Protein AF-F2U948-F1 (afdb_monomer_lite)

Structure (mmCIF, N/CA/C/O backbone):
data_AF-F2U948-F1
#
_entry.id   AF-F2U948-F1
#
loop_
_atom_site.group_PDB
_atom_site.id
_atom_site.type_symbol
_atom_site.label_atom_id
_atom_site.label_alt_id
_atom_site.label_comp_id
_atom_site.label_asym_id
_atom_site.label_entity_id
_atom_site.label_seq_id
_atom_site.pdbx_PDB_ins_code
_atom_site.Cartn_x
_atom_site.Cartn_y
_atom_site.Cartn_z
_atom_site.occupancy
_atom_site.B_iso_or_equiv
_atom_site.auth_seq_id
_atom_site.auth_comp_id
_atom_site.auth_asym_id
_atom_site.auth_atom_id
_atom_site.pdbx_PDB_model_num
ATOM 1 N N . MET A 1 1 ? -0.975 17.109 20.922 1.00 35.69 1 MET A N 1
ATOM 2 C CA . MET A 1 1 ? -1.759 15.860 21.035 1.00 35.69 1 MET A CA 1
ATOM 3 C C . MET A 1 1 ? -0.963 14.758 20.346 1.00 35.69 1 MET A C 1
ATOM 5 O O . MET A 1 1 ? -0.968 14.694 19.126 1.00 35.69 1 MET A O 1
ATOM 9 N N . VAL A 1 2 ? -0.173 13.988 21.098 1.00 36.97 2 VAL A N 1
ATOM 10 C CA . VAL A 1 2 ? 0.607 12.872 20.538 1.00 36.97 2 VAL A CA 1
ATOM 11 C C . VAL A 1 2 ? -0.378 11.744 20.236 1.00 36.97 2 VAL A C 1
ATOM 13 O O . VAL A 1 2 ? -1.080 11.289 21.137 1.00 36.97 2 VAL A O 1
ATOM 16 N N . LEU A 1 3 ? -0.486 11.345 18.968 1.00 48.50 3 LEU A N 1
ATOM 17 C CA . LEU A 1 3 ? -1.274 10.188 18.543 1.00 48.50 3 LEU A CA 1
ATOM 18 C C . LEU A 1 3 ? -0.601 8.923 19.087 1.00 48.50 3 LEU A C 1
ATOM 20 O O . LEU A 1 3 ? 0.241 8.318 18.431 1.00 48.50 3 LEU A O 1
ATOM 24 N N . LEU A 1 4 ? -0.943 8.542 20.316 1.00 58.53 4 LEU A N 1
ATOM 25 C CA . LEU A 1 4 ? -0.573 7.237 20.841 1.00 58.53 4 LEU A CA 1
ATOM 26 C C . LEU A 1 4 ? -1.380 6.189 20.078 1.00 58.53 4 LEU A C 1
ATOM 28 O O . LEU A 1 4 ? -2.611 6.166 20.148 1.00 58.53 4 LEU A O 1
ATOM 32 N N . LEU A 1 5 ? -0.681 5.343 19.321 1.00 64.81 5 LEU A N 1
ATOM 33 C CA . LEU A 1 5 ? -1.292 4.177 18.702 1.00 64.81 5 LEU A CA 1
ATOM 34 C C . LEU A 1 5 ? -1.903 3.309 19.802 1.00 64.81 5 LEU A C 1
ATOM 36 O O . LEU A 1 5 ? -1.275 3.013 20.821 1.00 64.81 5 LEU A O 1
ATOM 40 N N . THR A 1 6 ? -3.144 2.888 19.592 1.00 75.69 6 THR A N 1
ATOM 41 C CA . THR A 1 6 ? -3.743 1.858 20.437 1.00 75.69 6 THR A CA 1
ATOM 42 C C . THR A 1 6 ? -2.905 0.588 20.331 1.00 75.69 6 THR A C 1
ATOM 44 O O . THR A 1 6 ? -2.336 0.287 19.284 1.00 75.69 6 THR A O 1
ATOM 47 N N . ARG A 1 7 ? -2.880 -0.222 21.388 1.00 70.25 7 ARG A N 1
ATOM 48 C CA . ARG A 1 7 ? -2.180 -1.516 21.391 1.00 70.25 7 ARG A CA 1
ATOM 49 C C . ARG A 1 7 ? -2.535 -2.397 20.186 1.00 70.25 7 ARG A C 1
ATOM 51 O O . ARG A 1 7 ? -1.675 -3.080 19.644 1.00 70.25 7 ARG A O 1
ATOM 58 N N . GLN A 1 8 ? -3.796 -2.360 19.755 1.00 71.69 8 GLN A N 1
ATOM 59 C CA . GLN A 1 8 ? -4.259 -3.068 18.563 1.00 71.69 8 GLN A CA 1
ATOM 60 C C . GLN A 1 8 ? -3.607 -2.530 17.281 1.00 71.69 8 GLN A C 1
ATOM 62 O O . GLN A 1 8 ? -3.175 -3.318 16.448 1.00 71.69 8 GLN A O 1
ATOM 67 N N . GLN A 1 9 ? -3.482 -1.208 17.145 1.00 71.12 9 GLN A N 1
ATOM 68 C CA . GLN A 1 9 ? -2.781 -0.579 16.023 1.00 71.12 9 GLN A CA 1
ATOM 69 C C . GLN A 1 9 ? -1.279 -0.872 16.048 1.00 71.12 9 GLN A C 1
ATOM 71 O O . GLN A 1 9 ? -0.703 -1.122 14.997 1.00 71.12 9 GLN A O 1
ATOM 76 N N . THR A 1 10 ? -0.651 -0.906 17.225 1.00 73.75 10 THR A N 1
ATOM 77 C CA . THR A 1 10 ? 0.759 -1.298 17.350 1.00 73.75 10 THR A CA 1
ATOM 78 C C . THR A 1 10 ? 0.968 -2.746 16.913 1.00 73.75 10 THR A C 1
ATOM 80 O O . THR A 1 10 ? 1.880 -3.024 16.143 1.00 73.75 10 THR A O 1
ATOM 83 N N . ASN A 1 11 ? 0.094 -3.667 17.329 1.00 73.94 11 ASN A N 1
ATOM 84 C CA . ASN A 1 11 ? 0.160 -5.059 16.881 1.00 73.94 11 ASN A CA 1
ATOM 85 C C . ASN A 1 11 ? -0.052 -5.175 15.365 1.00 73.94 11 ASN A C 1
ATOM 87 O O . ASN A 1 11 ? 0.702 -5.883 14.708 1.00 73.94 11 ASN A O 1
ATOM 91 N N . ALA A 1 12 ? -1.036 -4.461 14.810 1.00 73.31 12 ALA A N 1
ATOM 92 C CA . ALA A 1 12 ? -1.285 -4.435 13.372 1.00 73.31 12 ALA A CA 1
ATOM 93 C C . ALA A 1 12 ? -0.066 -3.920 12.596 1.00 73.31 12 ALA A C 1
ATOM 95 O O . ALA A 1 12 ? 0.334 -4.547 11.624 1.00 73.31 12 ALA A O 1
ATOM 96 N N . LEU A 1 13 ? 0.565 -2.835 13.059 1.00 77.12 13 LEU A N 1
ATOM 97 C CA . LEU A 1 13 ? 1.787 -2.296 12.461 1.00 77.12 13 LEU A CA 1
ATOM 98 C C . LEU A 1 13 ? 2.910 -3.325 12.461 1.00 77.12 13 LEU A C 1
ATOM 100 O O . LEU A 1 13 ? 3.556 -3.542 11.446 1.00 77.12 13 LEU A O 1
ATOM 104 N N . VAL A 1 14 ? 3.133 -3.968 13.604 1.00 78.25 14 VAL A N 1
ATOM 105 C CA . VAL A 1 14 ? 4.174 -4.980 13.745 1.00 78.25 14 VAL A CA 1
ATOM 106 C C . VAL A 1 14 ? 3.902 -6.163 12.821 1.00 78.25 14 VAL A C 1
ATOM 108 O O . VAL A 1 14 ? 4.812 -6.634 12.153 1.00 78.25 14 VAL A O 1
ATOM 111 N N . VAL A 1 15 ? 2.662 -6.632 12.729 1.00 78.62 15 VAL A N 1
ATOM 112 C CA . VAL A 1 15 ? 2.293 -7.711 11.806 1.00 78.62 15 VAL A CA 1
ATOM 113 C C . VAL A 1 15 ? 2.523 -7.288 10.353 1.00 78.62 15 VAL A C 1
ATOM 115 O O . VAL A 1 15 ? 3.175 -8.017 9.613 1.00 78.62 15 VAL A O 1
ATOM 118 N N . VAL A 1 16 ? 2.060 -6.096 9.967 1.00 77.25 16 VAL A N 1
ATOM 119 C CA . VAL A 1 16 ? 2.218 -5.524 8.619 1.00 77.25 16 VAL A CA 1
ATOM 120 C C . VAL A 1 16 ? 3.695 -5.413 8.241 1.00 77.25 16 VAL A C 1
ATOM 122 O O . VAL A 1 16 ? 4.111 -5.929 7.206 1.00 77.25 16 VAL A O 1
ATOM 125 N N . CYS A 1 17 ? 4.504 -4.795 9.103 1.00 77.81 17 CYS A N 1
ATOM 126 C CA . CYS A 1 17 ? 5.937 -4.630 8.885 1.00 77.81 17 CYS A CA 1
ATOM 127 C C . CYS A 1 17 ? 6.671 -5.974 8.910 1.00 77.81 17 CYS A C 1
ATOM 129 O O . CYS A 1 17 ? 7.493 -6.234 8.042 1.00 77.81 17 CYS A O 1
ATOM 131 N N . GLY A 1 18 ? 6.342 -6.855 9.853 1.00 76.31 18 GLY A N 1
ATOM 132 C CA . GLY A 1 18 ? 7.015 -8.144 10.013 1.00 76.31 18 GLY A CA 1
ATOM 133 C C . GLY A 1 18 ? 6.777 -9.070 8.842 1.00 76.31 18 GLY A C 1
ATOM 134 O O . GLY A 1 18 ? 7.726 -9.567 8.249 1.00 76.31 18 GLY A O 1
ATOM 135 N N . VAL A 1 19 ? 5.512 -9.271 8.477 1.00 76.38 19 VAL A N 1
ATOM 136 C CA . VAL A 1 19 ? 5.144 -10.098 7.324 1.00 76.38 19 VAL A CA 1
ATOM 137 C C . VAL A 1 19 ? 5.671 -9.466 6.040 1.00 76.38 19 VAL A C 1
ATOM 139 O O . VAL A 1 19 ? 6.266 -10.167 5.228 1.00 76.38 19 VAL A O 1
ATOM 142 N N . GLY A 1 20 ? 5.531 -8.145 5.885 1.00 74.00 20 GLY A N 1
ATOM 143 C CA . GLY A 1 20 ? 6.046 -7.420 4.727 1.00 74.00 20 GLY A CA 1
ATOM 144 C C . GLY A 1 20 ? 7.550 -7.616 4.519 1.00 74.00 20 GLY A C 1
ATOM 145 O O . GLY A 1 20 ? 7.992 -7.888 3.410 1.00 74.00 20 GLY A O 1
ATOM 146 N N . LEU A 1 21 ? 8.340 -7.538 5.589 1.00 75.94 21 LEU A N 1
ATOM 147 C CA . LEU A 1 21 ? 9.799 -7.628 5.510 1.00 75.94 21 LEU A CA 1
ATOM 148 C C . LEU A 1 21 ? 10.331 -9.069 5.506 1.00 75.94 21 LEU A C 1
ATOM 150 O O . LEU A 1 21 ? 11.412 -9.299 4.977 1.00 75.94 21 LEU A O 1
ATOM 154 N N . LEU A 1 22 ? 9.607 -10.032 6.087 1.00 74.69 22 LEU A N 1
ATOM 155 C CA . LEU A 1 22 ? 10.045 -11.433 6.178 1.00 74.69 22 LEU A CA 1
ATOM 156 C C . LEU A 1 22 ? 9.558 -12.301 5.025 1.00 74.69 22 LEU A C 1
ATOM 158 O O . LEU A 1 22 ? 10.282 -13.181 4.571 1.00 74.69 22 LEU A O 1
ATOM 162 N N . VAL A 1 23 ? 8.310 -12.104 4.604 1.00 76.44 23 VAL A N 1
ATOM 163 C CA . VAL A 1 23 ? 7.610 -13.046 3.723 1.00 76.44 23 VAL A CA 1
ATOM 164 C C . VAL A 1 23 ? 7.675 -12.598 2.268 1.00 76.44 23 VAL A C 1
ATOM 166 O O . VAL A 1 23 ? 7.754 -13.442 1.379 1.00 76.44 23 VAL A O 1
ATOM 169 N N . LEU A 1 24 ? 7.697 -11.288 2.006 1.00 80.31 24 LEU A N 1
ATOM 170 C CA . LEU A 1 24 ? 7.701 -10.772 0.634 1.00 80.31 24 LEU A CA 1
ATOM 171 C C . LEU A 1 24 ? 9.017 -11.014 -0.111 1.00 80.31 24 LEU A C 1
ATOM 173 O O . LEU A 1 24 ? 8.935 -11.495 -1.239 1.00 80.31 24 LEU A O 1
ATOM 177 N N . PRO A 1 25 ? 10.210 -10.800 0.482 1.00 80.25 25 PRO A N 1
ATOM 178 C CA . PRO A 1 25 ? 11.463 -11.033 -0.236 1.00 80.25 25 PRO A CA 1
ATOM 179 C C . PRO A 1 25 ? 11.644 -12.483 -0.724 1.00 80.25 25 PRO A C 1
ATOM 181 O O . PRO A 1 25 ? 12.021 -12.662 -1.879 1.00 80.25 25 PRO A O 1
ATOM 184 N N . PRO A 1 26 ? 11.326 -13.536 0.064 1.00 80.38 26 PRO A N 1
ATOM 185 C CA . PRO A 1 26 ? 11.332 -14.909 -0.444 1.00 80.38 26 PRO A CA 1
ATOM 186 C C . PRO A 1 26 ? 10.333 -15.157 -1.581 1.00 80.38 26 PRO A C 1
ATOM 188 O O . PRO A 1 26 ? 10.666 -15.868 -2.526 1.00 80.38 26 PRO A O 1
ATOM 191 N N . ILE A 1 27 ? 9.126 -14.578 -1.511 1.00 81.19 27 ILE A N 1
ATOM 192 C CA . ILE A 1 27 ? 8.124 -14.689 -2.585 1.00 81.19 27 ILE A CA 1
ATOM 193 C C . ILE A 1 27 ? 8.670 -14.066 -3.870 1.00 81.19 27 ILE A C 1
ATOM 195 O O . ILE A 1 27 ? 8.633 -14.705 -4.919 1.00 81.19 27 ILE A O 1
ATOM 199 N N . ASP A 1 28 ? 9.215 -12.852 -3.788 1.00 81.81 28 ASP A N 1
ATOM 200 C CA . ASP A 1 28 ? 9.816 -12.179 -4.938 1.00 81.81 28 ASP A CA 1
ATOM 201 C C . ASP A 1 28 ? 11.040 -12.922 -5.463 1.00 81.81 28 ASP A C 1
ATOM 203 O O . ASP A 1 28 ? 11.169 -13.085 -6.669 1.00 81.81 28 ASP A O 1
ATOM 207 N N . HIS A 1 29 ? 11.878 -13.479 -4.587 1.00 82.75 29 HIS A N 1
ATOM 208 C CA . HIS A 1 29 ? 12.996 -14.316 -5.008 1.00 82.75 29 HIS A CA 1
ATOM 209 C C . HIS A 1 29 ? 12.529 -15.528 -5.826 1.00 82.75 29 HIS A C 1
ATOM 211 O O . HIS A 1 29 ? 13.099 -15.807 -6.877 1.00 82.75 29 HIS A O 1
ATOM 217 N N . VAL A 1 30 ? 11.470 -16.224 -5.391 1.00 80.94 30 VAL A N 1
ATOM 218 C CA . VAL A 1 30 ? 10.891 -17.354 -6.137 1.00 80.94 30 VAL A CA 1
ATOM 219 C C . VAL A 1 30 ? 10.307 -16.895 -7.475 1.00 80.94 30 VAL A C 1
ATOM 221 O O . VAL A 1 30 ? 10.562 -17.546 -8.489 1.00 80.94 30 VAL A O 1
ATOM 224 N N . ILE A 1 31 ? 9.585 -15.770 -7.510 1.00 78.69 31 ILE A N 1
ATOM 225 C CA . ILE A 1 31 ? 9.038 -15.192 -8.752 1.00 78.69 31 ILE A CA 1
ATOM 226 C C . ILE A 1 31 ? 10.162 -14.779 -9.713 1.00 78.69 31 ILE A C 1
ATOM 228 O O . ILE A 1 31 ? 10.020 -14.920 -10.922 1.00 78.69 31 ILE A O 1
ATOM 232 N N . GLU A 1 32 ? 11.293 -14.303 -9.201 1.00 75.44 32 GLU A N 1
ATOM 233 C CA . GLU A 1 32 ? 12.458 -13.920 -10.003 1.00 75.44 32 GLU A CA 1
ATOM 234 C C . GLU A 1 32 ? 13.324 -15.113 -10.425 1.00 75.44 32 GLU A C 1
ATOM 236 O O . GLU A 1 32 ? 14.134 -14.995 -11.351 1.00 75.44 32 GLU A O 1
ATOM 241 N N . THR A 1 33 ? 13.162 -16.281 -9.793 1.00 78.50 33 THR A N 1
ATOM 242 C CA . THR A 1 33 ? 13.865 -17.486 -10.234 1.00 78.50 33 THR A CA 1
ATOM 243 C C . THR A 1 33 ? 13.405 -17.940 -11.627 1.00 78.50 33 THR A C 1
ATOM 245 O O . THR A 1 33 ? 12.329 -17.613 -12.133 1.00 78.50 33 THR A O 1
ATOM 248 N N . ARG A 1 34 ? 14.283 -18.704 -12.291 1.00 59.94 34 ARG A N 1
ATOM 249 C CA . ARG A 1 34 ? 14.341 -18.876 -13.753 1.00 59.94 34 ARG A CA 1
ATOM 250 C C . ARG A 1 34 ? 13.064 -19.284 -14.516 1.00 59.94 34 ARG A C 1
ATOM 252 O O . ARG A 1 34 ? 13.015 -18.899 -15.684 1.00 59.94 34 ARG A O 1
ATOM 259 N N . PRO A 1 35 ? 12.054 -20.007 -13.986 1.00 65.56 35 PRO A N 1
ATOM 260 C CA . PRO A 1 35 ? 10.883 -20.350 -14.802 1.00 65.56 35 PRO A CA 1
ATOM 261 C C . PRO A 1 35 ? 10.040 -19.142 -15.250 1.00 65.56 35 PRO A C 1
ATOM 263 O O . PRO A 1 35 ? 9.383 -19.234 -16.283 1.00 65.56 35 PRO A O 1
ATOM 266 N N . PHE A 1 36 ? 10.078 -18.005 -14.542 1.00 65.88 36 PHE A N 1
ATOM 267 C CA . PHE A 1 36 ? 9.298 -16.810 -14.907 1.00 65.88 36 PHE A CA 1
ATOM 268 C C . PHE A 1 36 ? 10.095 -15.752 -15.674 1.00 65.88 36 PHE A C 1
ATOM 270 O O . PHE A 1 36 ? 9.504 -14.910 -16.347 1.00 65.88 36 PHE A O 1
ATOM 277 N N . ALA A 1 37 ? 11.428 -15.813 -15.642 1.00 66.12 37 ALA A N 1
ATOM 278 C CA . ALA A 1 37 ? 12.288 -14.871 -16.359 1.00 66.12 37 ALA A CA 1
ATOM 279 C C . ALA A 1 37 ? 12.128 -14.947 -17.894 1.00 66.12 37 ALA A C 1
ATOM 281 O O . ALA A 1 37 ? 12.434 -13.985 -18.596 1.00 66.12 37 ALA A O 1
ATOM 282 N N . SER A 1 38 ? 11.641 -16.077 -18.419 1.00 80.38 38 SER A N 1
ATOM 283 C CA . SER A 1 38 ? 11.348 -16.281 -19.844 1.00 80.38 38 SER A CA 1
ATOM 284 C C . SER A 1 38 ? 9.890 -15.995 -20.229 1.00 80.38 38 SER A C 1
ATOM 286 O O . SER A 1 38 ? 9.548 -16.080 -21.410 1.00 80.38 38 SER A O 1
ATOM 288 N N . ALA A 1 39 ? 9.021 -15.658 -19.270 1.00 85.19 39 ALA A N 1
ATOM 289 C CA . ALA A 1 39 ? 7.619 -15.364 -19.540 1.00 85.19 39 ALA A CA 1
ATOM 290 C C . ALA A 1 39 ? 7.463 -14.067 -20.362 1.00 85.19 39 ALA A C 1
ATOM 292 O O . ALA A 1 39 ? 8.265 -13.135 -20.236 1.00 85.19 39 ALA A O 1
ATOM 293 N N . PRO A 1 40 ? 6.412 -13.949 -21.195 1.00 90.19 40 PRO A N 1
ATOM 294 C CA . PRO A 1 40 ? 6.137 -12.700 -21.891 1.00 90.19 40 PRO A CA 1
ATOM 295 C C . PRO A 1 40 ? 5.836 -11.579 -20.883 1.00 90.19 40 PRO A C 1
ATOM 297 O O . PRO A 1 40 ? 5.158 -11.795 -19.879 1.00 90.19 40 PRO A O 1
ATOM 300 N N . ARG A 1 41 ? 6.297 -10.352 -21.171 1.00 88.56 41 ARG A N 1
ATOM 301 C CA . ARG A 1 41 ? 6.224 -9.203 -20.240 1.00 88.56 41 ARG A CA 1
ATOM 302 C C . ARG A 1 41 ? 4.824 -8.923 -19.687 1.00 88.56 41 ARG A C 1
ATOM 304 O O . ARG A 1 41 ? 4.702 -8.512 -18.540 1.00 88.56 41 ARG A O 1
ATOM 311 N N . TRP A 1 42 ? 3.781 -9.145 -20.487 1.00 89.38 42 TRP A N 1
ATOM 312 C CA . TRP A 1 42 ? 2.398 -8.938 -20.051 1.00 89.38 42 TRP A CA 1
ATOM 313 C C . TRP A 1 42 ? 1.985 -9.916 -18.944 1.00 89.38 42 TRP A C 1
ATOM 315 O O . TRP A 1 42 ? 1.283 -9.522 -18.018 1.00 89.38 42 TRP A O 1
ATOM 325 N N . LEU A 1 43 ? 2.440 -11.172 -19.021 1.00 89.19 43 LEU A N 1
ATOM 326 C CA . LEU A 1 43 ? 2.131 -12.200 -18.031 1.00 89.19 43 LEU A CA 1
ATOM 327 C C . LEU A 1 43 ? 2.876 -11.907 -16.735 1.00 89.19 43 LEU A C 1
ATOM 329 O O . LEU A 1 43 ? 2.289 -12.003 -15.664 1.00 89.19 43 LEU A O 1
ATOM 333 N N . TYR A 1 44 ? 4.138 -11.487 -16.840 1.00 87.62 44 TYR A N 1
ATOM 334 C CA . TYR A 1 44 ? 4.906 -11.038 -15.682 1.00 87.62 44 TYR A CA 1
ATOM 335 C C . TYR A 1 44 ? 4.218 -9.860 -14.975 1.00 87.62 44 TYR A C 1
ATOM 337 O O . TYR A 1 44 ? 4.020 -9.916 -13.768 1.00 87.62 44 TYR A O 1
ATOM 345 N N . ALA A 1 45 ? 3.777 -8.838 -15.720 1.00 90.06 45 ALA A N 1
ATOM 346 C CA . ALA A 1 45 ? 3.068 -7.690 -15.149 1.00 90.06 45 ALA A CA 1
ATOM 347 C C . ALA A 1 45 ? 1.742 -8.085 -14.476 1.00 90.06 45 ALA A C 1
ATOM 349 O O . ALA A 1 45 ? 1.429 -7.600 -13.392 1.00 90.06 45 ALA A O 1
ATOM 350 N N . LEU A 1 46 ? 0.982 -9.000 -15.087 1.00 90.81 46 LEU A N 1
ATOM 351 C CA . LEU A 1 46 ? -0.249 -9.523 -14.497 1.00 90.81 46 LEU A CA 1
ATOM 352 C C . LEU A 1 46 ? 0.026 -10.291 -13.196 1.00 90.81 46 LEU A C 1
ATOM 354 O O . LEU A 1 46 ? -0.651 -10.065 -12.197 1.00 90.81 46 LEU A O 1
ATOM 358 N N . LEU A 1 47 ? 1.012 -11.192 -13.201 1.00 89.88 47 LEU A N 1
ATOM 359 C CA . LEU A 1 47 ? 1.384 -11.983 -12.026 1.00 89.88 47 LEU A CA 1
ATOM 360 C C . LEU A 1 47 ? 1.924 -11.106 -10.896 1.00 89.88 47 LEU A C 1
ATOM 362 O O . LEU A 1 47 ? 1.594 -11.350 -9.736 1.00 89.88 47 LEU A O 1
ATOM 366 N N . ASP A 1 48 ? 2.708 -10.076 -11.217 1.00 88.38 48 ASP A N 1
ATOM 367 C CA . ASP A 1 48 ? 3.198 -9.132 -10.216 1.00 88.38 48 ASP A CA 1
ATOM 368 C C . ASP A 1 48 ? 2.029 -8.379 -9.567 1.00 88.38 48 ASP A C 1
ATOM 370 O O . ASP A 1 48 ? 1.890 -8.421 -8.345 1.00 88.38 48 ASP A O 1
ATOM 374 N N . ASN A 1 49 ? 1.105 -7.820 -10.360 1.00 93.56 49 ASN A N 1
ATOM 375 C CA . ASN A 1 49 ? -0.082 -7.128 -9.844 1.00 93.56 49 ASN A CA 1
ATOM 376 C C . ASN A 1 49 ? -0.978 -8.039 -8.983 1.00 93.56 49 ASN A C 1
ATOM 378 O O . ASN A 1 49 ? -1.410 -7.654 -7.893 1.00 93.56 49 ASN A O 1
ATOM 382 N N . VAL A 1 50 ? -1.217 -9.282 -9.424 1.00 92.56 50 VAL A N 1
ATOM 383 C CA . VAL A 1 50 ? -1.958 -10.287 -8.640 1.00 92.56 50 VAL A CA 1
ATOM 384 C C . VAL A 1 50 ? -1.243 -10.586 -7.326 1.00 92.56 50 VAL A C 1
ATOM 386 O O . VAL A 1 50 ? -1.895 -10.746 -6.291 1.00 92.56 50 VAL A O 1
ATOM 389 N N . THR A 1 51 ? 0.089 -10.630 -7.334 1.00 90.50 51 THR A N 1
ATOM 390 C CA . THR A 1 51 ? 0.879 -10.841 -6.119 1.00 90.50 51 THR A CA 1
ATOM 391 C C . THR A 1 51 ? 0.756 -9.645 -5.176 1.00 90.50 51 THR A C 1
ATOM 393 O O . THR A 1 51 ? 0.485 -9.847 -3.993 1.00 90.50 51 THR A O 1
ATOM 396 N N . HIS A 1 52 ? 0.847 -8.410 -5.681 1.00 91.56 52 HIS A N 1
ATOM 397 C CA . HIS A 1 52 ? 0.611 -7.188 -4.903 1.00 91.56 52 HIS A CA 1
ATOM 398 C C . HIS A 1 52 ? -0.774 -7.190 -4.237 1.00 91.56 52 HIS A C 1
ATOM 400 O O . HIS A 1 52 ? -0.882 -6.990 -3.023 1.00 91.56 52 HIS A O 1
ATOM 406 N N . ALA A 1 53 ? -1.824 -7.510 -4.997 1.00 93.19 53 ALA A N 1
ATOM 407 C CA . ALA A 1 53 ? -3.185 -7.619 -4.481 1.00 93.19 53 ALA A CA 1
ATOM 408 C C . ALA A 1 53 ? -3.315 -8.714 -3.406 1.00 93.19 53 ALA A C 1
ATOM 410 O O . ALA A 1 53 ? -3.866 -8.476 -2.329 1.00 93.19 53 ALA A O 1
ATOM 411 N N . SER A 1 54 ? -2.770 -9.904 -3.673 1.00 90.94 54 SER A N 1
ATOM 412 C CA . SER A 1 54 ? -2.841 -11.058 -2.766 1.00 90.94 54 SER A CA 1
ATOM 413 C C . SER A 1 54 ? -2.113 -10.794 -1.451 1.00 90.94 54 SER A C 1
ATOM 415 O O . SER A 1 54 ? -2.620 -11.107 -0.374 1.00 90.94 54 SER A O 1
ATOM 417 N N . VAL A 1 55 ? -0.941 -10.165 -1.522 1.00 89.94 55 VAL A N 1
ATOM 418 C CA . VAL A 1 55 ? -0.165 -9.765 -0.350 1.00 89.94 55 VAL A CA 1
ATOM 419 C C . VAL A 1 55 ? -0.941 -8.756 0.486 1.00 89.94 55 VAL A C 1
ATOM 421 O O . VAL A 1 55 ? -1.082 -8.966 1.688 1.00 89.94 55 VAL A O 1
ATOM 424 N N . ALA A 1 56 ? -1.479 -7.698 -0.122 1.00 90.69 56 ALA A N 1
ATOM 425 C CA . ALA A 1 56 ? -2.229 -6.673 0.600 1.00 90.69 56 ALA A CA 1
ATOM 426 C C . ALA A 1 56 ? -3.507 -7.233 1.254 1.00 90.69 56 ALA A C 1
ATOM 428 O O . ALA A 1 56 ? -3.841 -6.849 2.381 1.00 90.69 56 ALA A O 1
ATOM 429 N N . PHE A 1 57 ? -4.182 -8.182 0.591 1.00 91.81 57 PHE A N 1
ATOM 430 C CA . PHE A 1 57 ? -5.295 -8.945 1.162 1.00 91.81 57 PHE A CA 1
ATOM 431 C C . PHE A 1 57 ? -4.859 -9.728 2.402 1.00 91.81 57 PHE A C 1
ATOM 433 O O . PHE A 1 57 ? -5.421 -9.547 3.484 1.00 91.81 57 PHE A O 1
ATOM 440 N N . CYS A 1 58 ? -3.837 -10.578 2.265 1.00 88.69 58 CYS A N 1
ATOM 441 C CA . CYS A 1 58 ? -3.327 -11.412 3.352 1.00 88.69 58 CYS A CA 1
ATOM 442 C C . CYS A 1 58 ? -2.830 -10.566 4.524 1.00 88.69 58 CYS A C 1
ATOM 444 O O . CYS A 1 58 ? -3.125 -10.871 5.675 1.00 88.69 58 CYS A O 1
ATOM 446 N N . LEU A 1 59 ? -2.129 -9.469 4.241 1.00 86.88 59 LEU A N 1
ATOM 447 C CA . LEU A 1 59 ? -1.619 -8.561 5.257 1.00 86.88 59 LEU A CA 1
ATOM 448 C C . LEU A 1 59 ? -2.762 -7.957 6.071 1.00 86.88 59 LEU A C 1
ATOM 450 O O . LEU A 1 59 ? -2.717 -7.973 7.300 1.00 86.88 59 LEU A O 1
ATOM 454 N N . TRP A 1 60 ? -3.829 -7.509 5.402 1.00 87.81 60 TRP A N 1
ATOM 455 C CA . TRP A 1 60 ? -5.022 -7.005 6.076 1.00 87.81 60 TRP A CA 1
ATOM 456 C C . TRP A 1 60 ? -5.704 -8.077 6.933 1.00 87.81 60 TRP A C 1
ATOM 458 O O . TRP A 1 60 ? -6.059 -7.804 8.087 1.00 87.81 60 TRP A O 1
ATOM 468 N N . GLN A 1 61 ? -5.797 -9.309 6.420 1.00 85.25 61 GLN A N 1
ATOM 469 C CA . GLN A 1 61 ? -6.341 -10.484 7.118 1.00 85.25 61 GLN A CA 1
ATOM 470 C C . GLN A 1 61 ? -5.569 -10.871 8.397 1.00 85.25 61 GLN A C 1
ATOM 472 O O . GLN A 1 61 ? -6.052 -11.680 9.187 1.00 85.25 61 GLN A O 1
ATOM 477 N N . LEU A 1 62 ? -4.407 -10.262 8.649 1.00 82.38 62 LEU A N 1
ATOM 478 C CA . LEU A 1 62 ? -3.632 -10.462 9.873 1.00 82.38 62 LEU A CA 1
ATOM 479 C C . LEU A 1 62 ? -3.713 -9.274 10.850 1.00 82.38 62 LEU A C 1
ATOM 481 O O . LEU A 1 62 ? -3.304 -9.395 12.003 1.00 82.38 62 LEU A O 1
ATOM 485 N N . THR A 1 63 ? -4.245 -8.121 10.429 1.00 76.38 63 THR A N 1
ATOM 486 C CA . THR A 1 63 ? -4.217 -6.896 11.251 1.00 76.38 63 THR A CA 1
ATOM 487 C C . THR A 1 63 ? -5.256 -6.845 12.370 1.00 76.38 63 THR A C 1
ATOM 489 O O . THR A 1 63 ? -5.007 -6.186 13.382 1.00 76.38 63 THR A O 1
ATOM 492 N N . LEU A 1 64 ? -6.436 -7.467 12.223 1.00 67.81 64 LEU A N 1
ATOM 493 C CA . LEU A 1 64 ? -7.575 -7.200 13.114 1.00 67.81 64 LEU A CA 1
ATOM 494 C C . LEU A 1 64 ? -8.497 -8.424 13.296 1.00 67.81 64 LEU A C 1
ATOM 496 O O . LEU A 1 64 ? -9.435 -8.598 12.525 1.00 67.81 64 LEU A O 1
ATOM 500 N N . PRO A 1 65 ? -8.321 -9.221 14.364 1.00 57.88 65 PRO A N 1
ATOM 501 C CA . PRO A 1 65 ? -9.090 -10.455 14.550 1.00 57.88 65 PRO A CA 1
ATOM 502 C C . PRO A 1 65 ? -10.552 -10.265 15.003 1.00 57.88 65 PRO A C 1
ATOM 504 O O . PRO A 1 65 ? -11.300 -11.234 15.009 1.00 57.88 65 PRO A O 1
ATOM 507 N N . ASP A 1 66 ? -10.978 -9.051 15.379 1.00 61.94 66 ASP A N 1
ATOM 508 C CA . ASP A 1 66 ? -12.193 -8.856 16.198 1.00 61.94 66 ASP A CA 1
ATOM 509 C C . ASP A 1 66 ? -13.251 -7.916 15.578 1.00 61.94 66 ASP A C 1
ATOM 511 O O . ASP A 1 66 ? -13.975 -7.195 16.265 1.00 61.94 66 ASP A O 1
ATOM 515 N N . ARG A 1 67 ? -13.326 -7.859 14.242 1.00 62.03 67 ARG A N 1
ATOM 516 C CA . ARG A 1 67 ? -14.386 -7.131 13.517 1.00 62.03 67 ARG A CA 1
ATOM 517 C C . ARG A 1 67 ? -15.347 -8.119 12.863 1.00 62.03 67 ARG A C 1
ATOM 519 O O . ARG A 1 67 ? -14.937 -9.189 12.431 1.00 62.03 67 ARG A O 1
ATOM 526 N N . GLY A 1 68 ? -16.632 -7.758 12.777 1.00 67.50 68 GLY A N 1
ATOM 527 C CA . GLY A 1 68 ? -17.660 -8.605 12.161 1.00 67.50 68 GLY A CA 1
ATOM 528 C C . GLY A 1 68 ? -17.210 -9.171 10.806 1.00 67.50 68 GLY A C 1
ATOM 529 O O . GLY A 1 68 ? -16.727 -8.418 9.957 1.00 67.50 68 GLY A O 1
ATOM 530 N N . ARG A 1 69 ? -17.374 -10.493 10.628 1.00 75.75 69 ARG A N 1
ATOM 531 C CA . ARG A 1 69 ? -16.721 -11.295 9.573 1.00 75.75 69 ARG A CA 1
ATOM 532 C C . ARG A 1 69 ? -16.822 -10.672 8.175 1.00 75.75 69 ARG A C 1
ATOM 534 O O . ARG A 1 69 ? -15.811 -10.528 7.501 1.00 75.75 69 ARG A O 1
ATOM 541 N N . LEU A 1 70 ? -18.012 -10.228 7.759 1.00 83.94 70 LEU A N 1
ATOM 542 C CA . LEU A 1 70 ? -18.216 -9.673 6.414 1.00 83.94 70 LEU A CA 1
ATOM 543 C C . LEU A 1 70 ? -17.461 -8.357 6.180 1.00 83.94 70 LEU A C 1
ATOM 545 O O . LEU A 1 70 ? -16.750 -8.226 5.190 1.00 83.94 70 LEU A O 1
ATOM 549 N N . ARG A 1 71 ? -17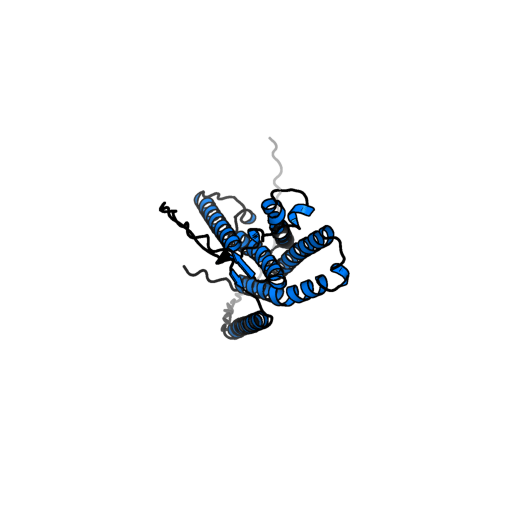.586 -7.386 7.094 1.00 82.88 71 ARG A N 1
ATOM 550 C CA . ARG A 1 71 ? -16.905 -6.087 6.968 1.00 82.88 71 ARG A CA 1
ATOM 551 C C . ARG A 1 71 ? -15.394 -6.270 6.896 1.00 82.88 71 ARG A C 1
ATOM 553 O O . ARG A 1 71 ? -14.737 -5.592 6.119 1.00 82.88 71 ARG A O 1
ATOM 560 N N . TYR A 1 72 ? -14.867 -7.194 7.691 1.00 83.81 72 TYR A N 1
ATOM 561 C CA . TYR A 1 72 ? -13.446 -7.490 7.704 1.00 83.81 72 TYR A CA 1
ATOM 562 C C . TYR A 1 72 ? -12.939 -8.002 6.348 1.00 83.81 72 TYR A C 1
ATOM 564 O O . TYR A 1 72 ? -11.968 -7.466 5.817 1.00 83.81 72 TYR A O 1
ATOM 572 N N . HIS A 1 73 ? -13.653 -8.953 5.738 1.00 87.69 73 HIS A N 1
ATOM 573 C CA . HIS A 1 73 ? -13.321 -9.448 4.401 1.00 87.69 73 HIS A CA 1
ATOM 574 C C . HIS A 1 73 ? -13.463 -8.373 3.319 1.00 87.69 73 HIS A C 1
ATOM 576 O O . HIS A 1 73 ? -12.622 -8.300 2.430 1.00 87.69 73 HIS A O 1
ATOM 582 N N . LEU A 1 74 ? -14.477 -7.506 3.402 1.00 90.19 74 LEU A N 1
ATOM 583 C CA . LEU A 1 74 ? -14.621 -6.383 2.470 1.00 90.19 74 LEU A CA 1
ATOM 584 C C . LEU A 1 74 ? -13.470 -5.378 2.597 1.00 90.19 74 LEU A C 1
ATOM 586 O O . LEU A 1 74 ? -12.980 -4.884 1.587 1.00 90.19 74 LEU A O 1
ATOM 590 N N . GLU A 1 75 ? -13.004 -5.100 3.818 1.00 90.19 75 GLU A N 1
ATOM 591 C CA . GLU A 1 75 ? -11.819 -4.267 4.047 1.00 90.19 75 GLU A CA 1
ATOM 592 C C . GLU A 1 75 ? -10.553 -4.934 3.460 1.00 90.19 75 GLU A C 1
ATOM 594 O O . GLU A 1 75 ? -9.742 -4.249 2.838 1.00 90.19 75 GLU A O 1
ATOM 599 N N . ALA A 1 76 ? -10.419 -6.264 3.555 1.00 90.62 76 ALA A N 1
ATOM 600 C CA . ALA A 1 76 ? -9.317 -7.009 2.936 1.00 90.62 76 ALA A CA 1
ATOM 601 C C . ALA A 1 76 ? -9.356 -6.954 1.400 1.00 90.62 76 ALA A C 1
ATOM 603 O O . ALA A 1 76 ? -8.332 -6.703 0.764 1.00 90.62 76 ALA A O 1
ATOM 604 N N . VAL A 1 77 ? -10.537 -7.138 0.799 1.00 93.88 77 VAL A N 1
ATOM 605 C CA . VAL A 1 77 ? -10.750 -6.969 -0.650 1.00 93.88 77 VAL A CA 1
ATOM 606 C C . VAL A 1 77 ? -10.446 -5.532 -1.069 1.00 93.88 77 VAL A C 1
ATOM 608 O O . VAL A 1 77 ? -9.805 -5.317 -2.092 1.00 93.88 77 VAL A O 1
ATOM 611 N N . GLY A 1 78 ? -10.836 -4.546 -0.258 1.00 93.75 78 GLY A N 1
ATOM 612 C CA . GLY A 1 78 ? -10.476 -3.147 -0.467 1.00 93.75 78 GLY A CA 1
ATOM 613 C C . GLY A 1 78 ? -8.963 -2.929 -0.462 1.00 93.75 78 GLY A C 1
ATOM 614 O O . GLY A 1 78 ? -8.452 -2.233 -1.331 1.00 93.75 78 GLY A O 1
ATOM 615 N N . SER A 1 79 ? -8.235 -3.556 0.467 1.00 93.38 79 SER A N 1
ATOM 616 C CA . SER A 1 79 ? -6.768 -3.495 0.520 1.00 93.38 79 SER A CA 1
ATOM 617 C C . SER A 1 79 ? -6.127 -4.071 -0.750 1.00 93.38 79 SER A C 1
ATOM 619 O O . SER A 1 79 ? -5.287 -3.415 -1.366 1.00 93.38 79 SER A O 1
ATOM 621 N N . ALA A 1 80 ? -6.588 -5.245 -1.202 1.00 94.44 80 ALA A N 1
ATOM 622 C CA . ALA A 1 80 ? -6.173 -5.840 -2.476 1.00 94.44 80 ALA A CA 1
ATOM 623 C C . ALA A 1 80 ? -6.451 -4.933 -3.673 1.00 94.44 80 ALA A C 1
ATOM 625 O O . ALA A 1 80 ? -5.583 -4.754 -4.526 1.00 94.44 80 ALA A O 1
ATOM 626 N N . ALA A 1 81 ? -7.652 -4.355 -3.730 1.00 96.31 81 ALA A N 1
ATOM 627 C CA . ALA A 1 81 ? -8.041 -3.456 -4.803 1.00 96.31 81 ALA A CA 1
ATOM 628 C C . ALA A 1 81 ? -7.141 -2.218 -4.829 1.00 96.31 81 ALA A C 1
ATOM 630 O O . ALA A 1 81 ? -6.633 -1.876 -5.889 1.00 96.31 81 ALA A O 1
ATOM 631 N N . ILE A 1 82 ? -6.874 -1.584 -3.679 1.00 95.69 82 ILE A N 1
ATOM 632 C CA . ILE A 1 82 ? -5.950 -0.443 -3.623 1.00 95.69 82 ILE A CA 1
ATOM 633 C C . ILE A 1 82 ? -4.558 -0.853 -4.101 1.00 95.69 82 ILE A C 1
ATOM 635 O O . ILE A 1 82 ? -4.003 -0.148 -4.932 1.00 95.69 82 ILE A O 1
ATOM 639 N N . ALA A 1 83 ? -4.012 -1.981 -3.635 1.00 94.81 83 ALA A N 1
ATOM 640 C CA . ALA A 1 83 ? -2.691 -2.441 -4.063 1.00 94.81 83 ALA A CA 1
ATOM 641 C C . ALA A 1 83 ? -2.619 -2.691 -5.577 1.00 94.81 83 ALA A C 1
ATOM 643 O O . ALA A 1 83 ? -1.675 -2.249 -6.217 1.00 94.81 83 ALA A O 1
ATOM 644 N N . SER A 1 84 ? -3.644 -3.315 -6.163 1.00 95.81 84 SER A N 1
ATOM 645 C CA . SER A 1 84 ? -3.733 -3.516 -7.615 1.00 95.81 84 SER A CA 1
ATOM 646 C C . SER A 1 84 ? -3.858 -2.192 -8.383 1.00 95.81 84 SER A C 1
ATOM 648 O O . SER A 1 84 ? -3.249 -2.035 -9.440 1.00 95.81 84 SER A O 1
ATOM 650 N N . LEU A 1 85 ? -4.605 -1.221 -7.843 1.00 95.62 85 LEU A N 1
ATOM 651 C CA . LEU A 1 85 ? -4.785 0.100 -8.451 1.00 95.62 85 LEU A CA 1
ATOM 652 C C . LEU A 1 85 ? -3.514 0.959 -8.420 1.00 95.62 85 LEU A C 1
ATOM 654 O O . LEU A 1 85 ? -3.412 1.876 -9.233 1.00 95.62 85 LEU A O 1
ATOM 658 N N . LEU A 1 86 ? -2.556 0.689 -7.524 1.00 95.25 86 LEU A N 1
ATOM 659 C CA . LEU A 1 86 ? -1.283 1.418 -7.501 1.00 95.25 86 LEU A CA 1
ATOM 660 C C . LEU A 1 86 ? -0.527 1.255 -8.824 1.00 95.25 86 LEU A C 1
ATOM 662 O O . LEU A 1 86 ? -0.032 2.249 -9.343 1.00 95.25 86 LEU A O 1
ATOM 666 N N . ASP A 1 87 ? -0.549 0.062 -9.426 1.00 94.88 87 ASP A N 1
ATOM 667 C CA . ASP A 1 87 ? 0.101 -0.205 -10.719 1.00 94.88 87 ASP A CA 1
ATOM 668 C C . ASP A 1 87 ? -0.570 0.497 -11.906 1.00 94.88 87 ASP A C 1
ATOM 670 O O . ASP A 1 87 ? -0.001 0.558 -12.999 1.00 94.88 87 ASP A O 1
ATOM 674 N N . LEU A 1 88 ? -1.773 1.065 -11.731 1.00 95.12 88 LEU A N 1
ATOM 675 C CA . LEU A 1 88 ? -2.378 1.881 -12.784 1.00 95.12 88 LEU A CA 1
ATOM 676 C C . LEU A 1 88 ? -1.591 3.171 -13.041 1.00 95.12 88 LEU A C 1
ATOM 678 O O . LEU A 1 88 ? -1.741 3.774 -14.107 1.00 95.12 88 LEU A O 1
ATOM 682 N N . ASP A 1 89 ? -0.711 3.577 -12.121 1.00 95.19 89 ASP A N 1
ATOM 683 C CA . ASP A 1 89 ? 0.188 4.705 -12.340 1.00 95.19 89 ASP A CA 1
ATOM 684 C C . ASP A 1 89 ? 1.144 4.486 -13.520 1.00 95.19 89 ASP A C 1
ATOM 686 O O . ASP A 1 89 ? 1.528 5.462 -14.162 1.00 95.19 89 ASP A O 1
ATOM 690 N N . HIS A 1 90 ? 1.444 3.237 -13.890 1.00 95.12 90 HIS A N 1
ATOM 691 C CA . HIS A 1 90 ? 2.192 2.909 -15.099 1.00 95.12 90 HIS A CA 1
ATOM 692 C C . HIS A 1 90 ? 1.453 3.355 -16.362 1.00 95.12 90 HIS A C 1
ATOM 694 O O . HIS A 1 90 ? 2.056 3.930 -17.267 1.00 95.12 90 HIS A O 1
ATOM 700 N N . PHE A 1 91 ? 0.140 3.139 -16.426 1.00 96.25 91 PHE A N 1
ATOM 701 C CA . PHE A 1 91 ? -0.675 3.565 -17.565 1.00 96.25 91 PHE A CA 1
ATOM 702 C C . PHE A 1 91 ? -0.788 5.093 -17.618 1.00 96.25 91 PHE A C 1
ATOM 704 O O . PHE A 1 91 ? -0.655 5.693 -18.686 1.00 96.25 91 PHE A O 1
ATOM 711 N N . VAL A 1 92 ? -0.940 5.739 -16.455 1.00 95.25 92 VAL A N 1
ATOM 712 C CA . VAL A 1 92 ? -0.949 7.207 -16.343 1.00 95.25 92 VAL A CA 1
ATOM 713 C C . VAL A 1 92 ? 0.395 7.796 -16.781 1.00 95.25 92 VAL A C 1
ATOM 715 O O . VAL A 1 92 ? 0.436 8.707 -17.606 1.00 95.25 92 VAL A O 1
ATOM 718 N N . GLN A 1 93 ? 1.507 7.244 -16.294 1.00 94.56 93 GLN A N 1
ATOM 719 C CA . GLN A 1 93 ? 2.861 7.687 -16.624 1.00 94.56 93 GLN A CA 1
ATOM 720 C C . GLN A 1 93 ? 3.217 7.428 -18.094 1.00 94.56 93 GLN A C 1
ATOM 722 O O . GLN A 1 93 ? 3.967 8.212 -18.680 1.00 94.56 93 GLN A O 1
ATOM 727 N N . ALA A 1 94 ? 2.678 6.362 -18.691 1.00 95.44 94 ALA A N 1
ATOM 728 C CA . ALA A 1 94 ? 2.795 6.079 -20.119 1.00 95.44 94 ALA A CA 1
ATOM 729 C C . ALA A 1 94 ? 1.874 6.956 -20.974 1.00 95.44 94 ALA A C 1
ATOM 731 O O . ALA A 1 94 ? 2.062 7.022 -22.186 1.00 95.44 94 ALA A O 1
ATOM 732 N N . SER A 1 95 ? 0.878 7.609 -20.360 1.00 95.94 95 SER A N 1
ATOM 733 C CA . SER A 1 95 ? -0.207 8.298 -21.068 1.00 95.94 95 SER A CA 1
ATOM 734 C C . SER A 1 95 ? -0.868 7.393 -22.121 1.00 95.94 95 SER A C 1
ATOM 736 O O . SER A 1 95 ? -1.223 7.838 -23.209 1.00 95.94 95 SER A O 1
ATOM 738 N N . SER A 1 96 ? -0.999 6.101 -21.805 1.00 96.12 96 SER A N 1
ATOM 739 C CA . SER A 1 96 ? -1.479 5.064 -22.719 1.00 96.12 96 SER A CA 1
ATOM 740 C C . SER A 1 96 ? -2.219 3.974 -21.953 1.00 96.12 96 SER A C 1
ATOM 742 O O . SER A 1 96 ? -1.852 3.628 -20.833 1.00 96.12 96 SER A O 1
ATOM 744 N N . VAL A 1 97 ? -3.250 3.403 -22.579 1.00 94.94 97 VAL A N 1
ATOM 745 C CA . VAL A 1 97 ? -3.969 2.214 -22.083 1.00 94.94 97 VAL A CA 1
ATOM 746 C C . VAL A 1 97 ? -3.334 0.906 -22.566 1.00 94.94 97 VAL A C 1
ATOM 748 O O . VAL A 1 97 ? -3.748 -0.179 -22.160 1.00 94.94 97 VAL A O 1
ATOM 751 N N . HIS A 1 98 ? -2.327 0.980 -23.442 1.00 94.94 98 HIS A N 1
ATOM 752 C CA . HIS A 1 98 ? -1.651 -0.203 -23.955 1.00 94.94 98 HIS A CA 1
ATOM 753 C C . HIS A 1 98 ? -0.660 -0.731 -22.922 1.00 94.94 98 HIS A C 1
ATOM 755 O O . HIS A 1 98 ? 0.296 -0.057 -22.539 1.00 94.94 98 HIS A O 1
ATOM 761 N N . LEU A 1 99 ? -0.838 -1.996 -22.538 1.00 93.62 99 LEU A N 1
ATOM 762 C CA . LEU A 1 99 ? 0.029 -2.664 -21.569 1.00 93.62 99 LEU A CA 1
ATOM 763 C C . LEU A 1 99 ? 1.506 -2.642 -21.986 1.00 93.62 99 LEU A C 1
ATOM 765 O O . LEU A 1 99 ? 2.377 -2.501 -21.135 1.00 93.62 99 LEU A O 1
ATOM 769 N N . LYS A 1 100 ? 1.793 -2.738 -23.293 1.00 94.19 100 LYS A N 1
ATOM 770 C CA . LYS A 1 100 ? 3.161 -2.654 -23.826 1.00 94.19 100 LYS A CA 1
ATOM 771 C C . LYS A 1 100 ? 3.847 -1.344 -23.427 1.00 94.19 100 LYS A C 1
ATOM 773 O O . LYS A 1 100 ? 5.016 -1.384 -23.054 1.00 94.19 100 LYS A O 1
ATOM 778 N N . ASP A 1 101 ? 3.122 -0.230 -23.461 1.00 94.44 101 ASP A N 1
ATOM 779 C CA . ASP A 1 101 ? 3.658 1.087 -23.123 1.00 94.44 101 ASP A CA 1
ATOM 780 C C . ASP A 1 101 ? 3.877 1.188 -21.608 1.00 94.44 101 ASP A C 1
ATOM 782 O O . ASP A 1 101 ? 4.980 1.516 -21.169 1.00 94.44 101 ASP A O 1
ATOM 786 N N . ALA A 1 102 ? 2.882 0.768 -20.816 1.00 93.94 102 ALA A N 1
ATOM 787 C CA . ALA A 1 102 ? 2.919 0.756 -19.349 1.00 93.94 102 ALA A CA 1
ATOM 788 C C . ALA A 1 102 ? 4.105 -0.048 -18.768 1.00 93.94 102 ALA A C 1
ATOM 790 O O . ALA A 1 102 ? 4.738 0.376 -17.797 1.00 93.94 102 ALA A O 1
ATOM 791 N N . VAL A 1 103 ? 4.468 -1.179 -19.388 1.00 93.31 103 VAL A N 1
ATOM 792 C CA . VAL A 1 103 ? 5.606 -2.019 -18.950 1.00 93.31 103 VAL A CA 1
ATOM 793 C C . VAL A 1 103 ? 6.952 -1.621 -19.569 1.00 93.31 103 VAL A C 1
ATOM 795 O O . VAL A 1 103 ? 7.971 -2.242 -19.267 1.00 93.31 103 VAL A O 1
ATOM 798 N N . SER A 1 104 ? 6.984 -0.627 -20.461 1.00 93.00 104 SER A N 1
ATOM 799 C CA . SER A 1 104 ? 8.198 -0.194 -21.180 1.00 93.00 104 SER A CA 1
ATOM 800 C C . SER A 1 104 ? 8.732 1.170 -20.733 1.00 93.00 104 SER A C 1
ATOM 802 O O . SER A 1 104 ? 9.625 1.731 -21.368 1.00 93.00 104 SER A O 1
ATOM 804 N N . LEU A 1 105 ? 8.206 1.696 -19.626 1.00 90.50 105 LEU A N 1
ATOM 805 C CA . LEU A 1 105 ? 8.581 2.995 -19.086 1.00 90.50 105 LEU A CA 1
ATOM 806 C C . LEU A 1 105 ? 10.071 3.094 -18.743 1.00 90.50 105 LEU A C 1
ATOM 808 O O . LEU A 1 105 ? 10.642 2.235 -18.073 1.00 90.50 105 LEU A O 1
ATOM 812 N N . SER A 1 106 ? 10.680 4.212 -19.144 1.00 90.19 106 SER A N 1
ATOM 813 C CA . SER A 1 106 ? 12.069 4.556 -18.815 1.00 90.19 106 SER A CA 1
ATOM 814 C C . SER A 1 106 ? 12.236 5.162 -17.419 1.00 90.19 106 SER A C 1
ATOM 816 O O . SER A 1 106 ? 13.348 5.211 -16.897 1.00 90.19 106 SER A O 1
ATOM 818 N N . ARG A 1 107 ? 11.146 5.636 -16.805 1.00 89.06 107 ARG A N 1
ATOM 819 C CA . ARG A 1 107 ? 11.125 6.290 -15.488 1.00 89.06 107 ARG A CA 1
ATOM 820 C C . ARG A 1 107 ? 10.125 5.600 -14.565 1.00 89.06 107 ARG A C 1
ATOM 822 O O . ARG A 1 107 ? 9.127 5.065 -15.041 1.00 89.06 107 ARG A O 1
ATOM 829 N N . ARG A 1 108 ? 10.390 5.625 -13.252 1.00 89.38 108 ARG A N 1
ATOM 830 C CA . ARG A 1 108 ? 9.460 5.076 -12.254 1.00 89.38 108 ARG A CA 1
ATOM 831 C C . ARG A 1 108 ? 8.194 5.938 -12.161 1.00 89.38 108 ARG A C 1
ATOM 833 O O . ARG A 1 108 ? 8.328 7.156 -12.023 1.00 89.38 108 ARG A O 1
ATOM 840 N N . PRO A 1 109 ? 7.003 5.327 -12.222 1.00 92.50 109 PRO A N 1
ATOM 841 C CA . PRO A 1 109 ? 5.734 6.014 -12.007 1.00 92.50 109 PRO A CA 1
ATOM 842 C C . PRO A 1 109 ? 5.594 6.617 -10.603 1.00 92.50 109 PRO A C 1
ATOM 844 O O . PRO A 1 109 ? 6.160 6.085 -9.651 1.00 92.50 109 PRO A O 1
ATOM 847 N N . PRO A 1 110 ? 4.845 7.720 -10.441 1.00 90.75 110 PRO A N 1
ATOM 848 C CA . PRO A 1 110 ? 4.865 8.532 -9.227 1.00 90.75 110 PRO A CA 1
ATOM 849 C C . PRO A 1 110 ? 4.354 7.830 -7.963 1.00 90.75 110 PRO A C 1
ATOM 851 O O . PRO A 1 110 ? 4.845 8.169 -6.886 1.00 90.75 110 PRO A O 1
ATOM 854 N N . LEU A 1 111 ? 3.433 6.856 -8.041 1.00 91.94 111 LEU A N 1
ATOM 855 C CA . LEU A 1 111 ? 2.948 6.156 -6.839 1.00 91.94 111 LEU A CA 1
ATOM 856 C C . LEU A 1 111 ? 3.989 5.199 -6.257 1.00 91.94 111 LEU A C 1
ATOM 858 O O . LEU A 1 111 ? 3.820 4.754 -5.131 1.00 91.94 111 LEU A O 1
ATOM 862 N N . HIS A 1 112 ? 5.102 4.961 -6.950 1.00 90.38 112 HIS A N 1
ATOM 863 C CA . HIS A 1 112 ? 6.256 4.254 -6.397 1.00 90.38 112 HIS A CA 1
ATOM 864 C C . HIS A 1 112 ? 7.157 5.166 -5.542 1.00 90.38 112 HIS A C 1
ATOM 866 O O . HIS A 1 112 ? 8.085 4.696 -4.879 1.00 90.38 112 HIS A O 1
ATOM 872 N N . SER A 1 113 ? 6.927 6.488 -5.540 1.00 92.12 113 SER A N 1
ATOM 873 C CA . SER A 1 113 ? 7.654 7.412 -4.667 1.00 92.12 113 SER A CA 1
ATOM 874 C C . SER A 1 113 ? 7.086 7.339 -3.254 1.00 92.12 113 SER A C 1
ATOM 876 O O . SER A 1 113 ? 5.956 7.746 -2.992 1.00 92.12 113 SER A O 1
ATOM 878 N N . THR A 1 114 ? 7.895 6.863 -2.307 1.00 88.81 114 THR A N 1
ATOM 879 C CA . THR A 1 114 ? 7.496 6.706 -0.895 1.00 88.81 114 THR A CA 1
ATOM 880 C C . THR A 1 114 ? 7.014 8.016 -0.291 1.00 88.81 114 THR A C 1
ATOM 882 O O . THR A 1 114 ? 5.988 8.041 0.382 1.00 88.81 114 THR A O 1
ATOM 885 N N . THR A 1 115 ? 7.697 9.121 -0.583 1.00 88.00 115 THR A N 1
ATOM 886 C CA . THR A 1 115 ? 7.291 10.444 -0.100 1.00 88.00 115 THR A CA 1
ATOM 887 C C . THR A 1 115 ? 5.941 10.853 -0.681 1.00 88.00 115 THR A C 1
ATOM 889 O O . THR A 1 115 ? 5.055 11.256 0.069 1.00 88.00 115 THR A O 1
ATOM 892 N N . PHE A 1 116 ? 5.750 10.699 -1.996 1.00 90.19 116 PHE A N 1
ATOM 893 C CA . PHE A 1 116 ? 4.499 11.067 -2.660 1.00 90.19 116 PHE A CA 1
ATOM 894 C C . PHE A 1 116 ? 3.309 10.253 -2.132 1.00 90.19 116 PHE A C 1
ATOM 896 O O . PHE A 1 116 ? 2.285 10.824 -1.752 1.00 90.19 116 PHE A O 1
ATOM 903 N N . SER A 1 117 ? 3.470 8.935 -2.010 1.00 91.88 117 SER A N 1
ATOM 904 C CA . SER A 1 117 ? 2.424 8.041 -1.507 1.00 91.88 117 SER A CA 1
ATOM 905 C C . SER A 1 117 ? 2.088 8.311 -0.037 1.00 91.88 117 SER A C 1
ATOM 907 O O . SER A 1 117 ? 0.912 8.331 0.330 1.00 91.88 117 SER A O 1
ATOM 909 N N . LEU A 1 118 ? 3.081 8.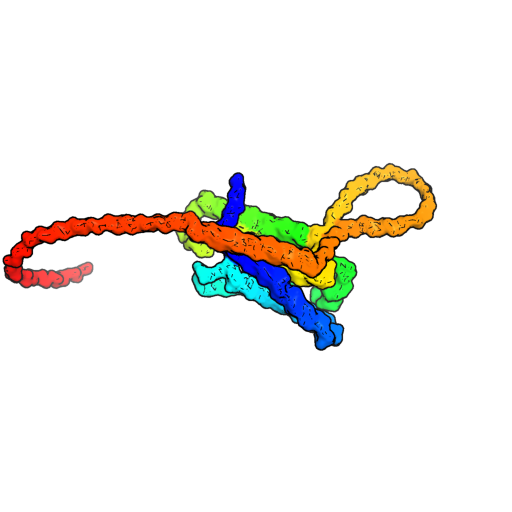620 0.808 1.00 89.50 118 LEU A N 1
ATOM 910 C CA . LEU A 1 118 ? 2.837 9.041 2.193 1.00 89.50 118 LEU A CA 1
ATOM 911 C C . LEU A 1 118 ? 2.105 10.389 2.276 1.00 89.50 118 LEU A C 1
ATOM 913 O O . LEU A 1 118 ? 1.219 10.539 3.118 1.00 89.50 118 LEU A O 1
ATOM 917 N N . CYS A 1 119 ? 2.414 11.347 1.396 1.00 91.12 119 CYS A N 1
ATOM 918 C CA . CYS A 1 119 ? 1.673 12.607 1.306 1.00 91.12 119 CYS A CA 1
ATOM 919 C C . CYS A 1 119 ? 0.202 12.376 0.929 1.00 91.12 119 CYS A C 1
ATOM 921 O O . CYS A 1 119 ? -0.678 12.974 1.550 1.00 91.12 119 CYS A O 1
ATOM 923 N N . ILE A 1 120 ? -0.080 11.483 -0.028 1.00 92.19 120 ILE A N 1
ATOM 924 C CA . ILE A 1 120 ? -1.456 11.106 -0.393 1.00 92.19 120 ILE A CA 1
ATOM 925 C C . ILE A 1 120 ? -2.176 10.482 0.804 1.00 92.19 120 ILE A C 1
ATOM 927 O O . ILE A 1 120 ? -3.271 10.921 1.151 1.00 92.19 120 ILE A O 1
ATOM 931 N N . ILE A 1 121 ? -1.559 9.505 1.476 1.00 92.19 121 ILE A N 1
ATOM 932 C CA . ILE A 1 121 ? -2.141 8.848 2.656 1.00 92.19 121 ILE A CA 1
ATOM 933 C C . ILE A 1 121 ? -2.443 9.874 3.758 1.00 92.19 121 ILE A C 1
ATOM 935 O O . ILE A 1 121 ? -3.533 9.866 4.334 1.00 92.19 121 ILE A O 1
ATOM 939 N N . ALA A 1 122 ? -1.509 10.788 4.033 1.00 88.38 122 ALA A N 1
ATOM 940 C CA . ALA A 1 122 ? -1.702 11.851 5.013 1.00 88.38 122 ALA A CA 1
ATOM 941 C C . ALA A 1 122 ? -2.854 12.790 4.617 1.00 88.38 122 ALA A C 1
ATOM 943 O O . ALA A 1 122 ? -3.701 13.103 5.454 1.00 88.38 122 ALA A O 1
ATOM 944 N N . GLY A 1 123 ? -2.933 13.191 3.345 1.00 91.81 123 GLY A N 1
ATOM 945 C CA . GLY A 1 123 ? -4.022 14.016 2.818 1.00 91.81 123 GLY A CA 1
ATOM 946 C C . GLY A 1 123 ? -5.389 13.338 2.941 1.00 91.81 123 GLY A C 1
ATOM 947 O O . GLY A 1 123 ? -6.336 13.944 3.445 1.00 91.81 123 GLY A O 1
ATOM 948 N N . VAL A 1 124 ? -5.481 12.056 2.572 1.00 90.81 124 VAL A N 1
ATOM 949 C CA . VAL A 1 124 ? -6.696 11.237 2.722 1.00 90.81 124 VAL A CA 1
ATOM 950 C C . VAL A 1 124 ? -7.103 11.124 4.193 1.00 90.81 124 VAL A C 1
ATOM 952 O O . VAL A 1 124 ? -8.280 11.284 4.520 1.00 90.81 124 VAL A O 1
ATOM 955 N N . TYR A 1 125 ? -6.147 10.918 5.102 1.00 89.12 125 TYR A N 1
ATOM 956 C CA . TYR A 1 125 ? -6.414 10.886 6.539 1.00 89.12 125 TYR A CA 1
ATOM 957 C C . TYR A 1 125 ? -6.945 12.225 7.072 1.00 89.12 125 TYR A C 1
ATOM 959 O O . TYR A 1 125 ? -7.914 12.242 7.841 1.00 89.12 125 TYR A O 1
ATOM 967 N N . VAL A 1 126 ? -6.347 13.348 6.661 1.00 90.56 126 VAL A N 1
ATOM 968 C CA . VAL A 1 126 ? -6.807 14.695 7.035 1.00 90.56 126 VAL A CA 1
ATOM 969 C C . VAL A 1 126 ? -8.224 14.934 6.519 1.00 90.56 126 VAL A C 1
ATOM 971 O O . VAL A 1 126 ? -9.085 15.350 7.295 1.00 90.56 126 VAL A O 1
ATOM 974 N N . LEU A 1 127 ? -8.504 14.594 5.259 1.00 92.50 127 LEU A N 1
ATOM 975 C CA . LEU A 1 127 ? -9.831 14.746 4.664 1.00 92.50 127 LEU A CA 1
ATOM 976 C C . LEU A 1 127 ? -10.879 13.873 5.368 1.00 92.50 127 LEU A C 1
ATOM 978 O O . LEU A 1 127 ? -11.955 14.359 5.711 1.00 92.50 127 LEU A O 1
ATOM 982 N N . ALA A 1 128 ? -10.557 12.613 5.669 1.00 89.62 128 ALA A N 1
ATOM 983 C CA . ALA A 1 128 ? -11.439 11.719 6.420 1.00 89.62 128 ALA A CA 1
ATOM 984 C C . ALA A 1 128 ? -11.701 12.223 7.850 1.00 89.62 128 ALA A C 1
ATOM 986 O O . ALA A 1 128 ? -12.809 12.086 8.376 1.00 89.62 128 ALA A O 1
ATOM 987 N N . SER A 1 129 ? -10.693 12.828 8.482 1.00 88.44 129 SER A N 1
ATOM 988 C CA . SER A 1 129 ? -10.813 13.439 9.809 1.00 88.44 129 SER A CA 1
ATOM 989 C C . SER A 1 129 ? -11.697 14.686 9.778 1.00 88.44 129 SER A C 1
ATOM 991 O O . SER A 1 129 ? -12.587 14.822 10.619 1.00 88.44 129 SER A O 1
ATOM 993 N N . ALA A 1 130 ? -11.508 15.555 8.781 1.00 90.88 130 ALA A N 1
ATOM 994 C CA . ALA A 1 130 ? -12.336 16.736 8.557 1.00 90.88 130 ALA A CA 1
ATOM 995 C C . ALA A 1 130 ? -13.792 16.351 8.261 1.00 90.88 130 ALA A C 1
ATOM 997 O O . ALA A 1 130 ? -14.708 16.907 8.867 1.00 90.88 130 ALA A O 1
ATOM 998 N N . TRP A 1 131 ? -14.011 15.336 7.419 1.00 90.31 131 TRP A N 1
ATOM 999 C CA . TRP A 1 131 ? -15.341 14.792 7.153 1.00 90.31 131 TRP A CA 1
ATOM 1000 C C . TRP A 1 131 ? -15.992 14.280 8.434 1.00 90.31 131 TRP A C 1
ATOM 1002 O O . TRP A 1 131 ? -17.135 14.622 8.731 1.00 90.31 131 TRP A O 1
ATOM 1012 N N . ARG A 1 132 ? -15.280 13.468 9.227 1.00 88.25 132 ARG A N 1
ATOM 1013 C CA . ARG A 1 132 ? -15.798 12.951 10.501 1.00 88.25 132 ARG A CA 1
ATOM 1014 C C . ARG A 1 132 ? -16.193 14.088 11.443 1.00 88.25 132 ARG A C 1
ATOM 1016 O O . ARG A 1 132 ? -17.248 14.020 12.073 1.00 88.25 132 ARG A O 1
ATOM 1023 N N . TRP A 1 133 ? -15.356 15.115 11.547 1.00 89.31 133 TRP A N 1
ATOM 1024 C CA . TRP A 1 133 ? -15.638 16.293 12.360 1.00 89.31 133 TRP A CA 1
ATOM 1025 C C . TRP A 1 133 ? -16.894 17.030 11.875 1.00 89.31 133 TRP A C 1
ATOM 1027 O O . TRP A 1 133 ? -17.795 17.285 12.676 1.00 89.31 133 TRP A O 1
ATOM 1037 N N . TRP A 1 134 ? -16.998 17.289 10.568 1.00 90.12 134 TRP A N 1
ATOM 1038 C CA . TRP A 1 134 ? -18.168 17.918 9.953 1.00 90.12 134 TRP A CA 1
ATOM 1039 C C . TRP A 1 134 ? -19.447 17.104 10.196 1.00 90.12 134 TRP A C 1
ATOM 1041 O O . TRP A 1 134 ? -20.459 17.652 10.627 1.00 90.12 134 TRP A O 1
ATOM 1051 N N . TRP A 1 135 ? -19.378 15.780 10.042 1.00 86.69 135 TRP A N 1
ATOM 1052 C CA . TRP A 1 135 ? -20.493 14.867 10.305 1.00 86.69 135 TRP A CA 1
ATOM 1053 C C . TRP A 1 135 ? -21.015 14.965 11.745 1.00 86.69 135 TRP A C 1
ATOM 1055 O O . TRP A 1 135 ? -22.222 15.042 11.974 1.00 86.69 135 TRP A O 1
ATOM 1065 N N . HIS A 1 136 ? -20.110 15.009 12.731 1.00 84.00 136 HIS A N 1
ATOM 1066 C CA . HIS A 1 136 ? -20.482 15.200 14.136 1.00 84.00 136 HIS A CA 1
ATOM 1067 C C . HIS A 1 136 ? -21.074 16.593 14.399 1.00 84.00 136 HIS A C 1
ATOM 1069 O O . HIS A 1 136 ? -22.025 16.715 15.173 1.00 84.00 136 HIS A O 1
ATOM 1075 N N . ARG A 1 137 ? -20.540 17.637 13.751 1.00 86.81 137 ARG A N 1
ATOM 1076 C CA . ARG A 1 137 ? -21.018 19.024 13.874 1.00 86.81 137 ARG A CA 1
ATOM 1077 C C . ARG A 1 137 ? -22.446 19.181 13.356 1.00 86.81 137 ARG A C 1
ATOM 1079 O O . ARG A 1 137 ? -23.243 19.843 14.015 1.00 86.81 137 ARG A O 1
ATOM 1086 N N . MET A 1 138 ? -22.761 18.541 12.231 1.00 84.88 138 MET A N 1
ATOM 1087 C CA . MET A 1 138 ? -24.082 18.576 11.597 1.00 84.88 138 MET A CA 1
ATOM 1088 C C . MET A 1 138 ? -25.150 17.792 12.369 1.00 84.88 138 MET A C 1
ATOM 1090 O O . MET A 1 138 ? -26.293 17.750 11.927 1.00 84.88 138 MET A O 1
ATOM 1094 N N . ARG A 1 139 ? -24.806 17.203 13.532 1.00 70.00 139 ARG A N 1
ATOM 1095 C CA . ARG A 1 139 ? -25.756 16.547 14.443 1.00 70.00 139 ARG A CA 1
ATOM 1096 C C . ARG A 1 139 ? -26.703 15.609 13.696 1.00 70.00 139 ARG A C 1
ATOM 1098 O O . ARG A 1 139 ? -27.901 15.598 13.964 1.00 70.00 139 ARG A O 1
ATOM 1105 N N . VAL A 1 140 ? -26.166 14.808 12.771 1.00 67.00 140 VAL A N 1
ATOM 1106 C CA . VAL A 1 140 ? -26.926 13.766 12.064 1.00 67.00 140 VAL A CA 1
ATOM 1107 C C . VAL A 1 140 ? -27.221 12.618 13.046 1.00 67.00 140 VAL A C 1
ATOM 1109 O O . VAL A 1 140 ? -26.696 11.505 12.949 1.00 67.00 140 VAL A O 1
ATOM 1112 N N . HIS A 1 141 ? -28.001 12.942 14.079 1.00 61.44 141 HIS A N 1
ATOM 1113 C CA . HIS A 1 141 ? -28.441 12.095 15.172 1.00 61.44 141 HIS A CA 1
ATOM 1114 C C . HIS A 1 141 ? -29.477 11.134 14.596 1.00 61.44 141 HIS A C 1
ATOM 1116 O O . HIS A 1 141 ? -30.631 11.487 14.400 1.00 61.44 141 HIS A O 1
ATOM 1122 N N . GLY A 1 142 ? -29.023 9.940 14.231 1.00 71.12 142 GLY A N 1
ATOM 1123 C CA . GLY A 1 142 ? -29.858 8.928 13.583 1.00 71.12 142 GLY A CA 1
ATOM 1124 C C . GLY A 1 142 ? -29.092 8.068 12.587 1.00 71.12 142 GLY A C 1
ATOM 1125 O O . GLY A 1 142 ? -29.531 6.971 12.262 1.00 71.12 142 GLY A O 1
ATOM 1126 N N . THR A 1 143 ? -27.911 8.508 12.141 1.00 71.94 143 THR A N 1
ATOM 1127 C CA . THR A 1 143 ? -27.088 7.680 11.253 1.00 71.94 143 THR A CA 1
ATOM 1128 C C . THR A 1 143 ? -26.429 6.538 12.029 1.00 71.94 143 THR A C 1
ATOM 1130 O O . THR A 1 143 ? -25.769 6.785 13.048 1.00 71.94 143 THR A O 1
ATOM 1133 N N . PRO A 1 144 ? -26.589 5.274 11.588 1.00 74.38 144 PRO A N 1
ATOM 1134 C CA . PRO A 1 144 ? -25.993 4.148 12.286 1.00 74.38 144 PRO A CA 1
ATOM 1135 C C . PRO A 1 144 ? -24.472 4.299 12.340 1.00 74.38 144 PRO A C 1
ATOM 1137 O O . PRO A 1 144 ? -23.840 4.714 11.367 1.00 74.38 144 PRO A O 1
ATOM 1140 N N . ARG A 1 145 ? -23.858 3.899 13.461 1.00 71.38 145 ARG A N 1
ATOM 1141 C CA . ARG A 1 145 ? -22.400 3.983 13.689 1.00 71.38 145 ARG A CA 1
ATOM 1142 C C . ARG A 1 145 ? -21.569 3.330 12.573 1.00 71.38 145 ARG A C 1
ATOM 1144 O O . ARG A 1 145 ? -20.419 3.709 12.375 1.00 71.38 145 ARG A O 1
ATOM 1151 N N . ALA A 1 146 ? -22.150 2.382 11.836 1.00 70.50 146 ALA A N 1
ATOM 1152 C CA . ALA A 1 146 ? -21.541 1.735 10.677 1.00 70.50 146 ALA A CA 1
ATOM 1153 C C . ALA A 1 146 ? -21.230 2.694 9.509 1.00 70.50 146 ALA A C 1
ATOM 1155 O O . ALA A 1 146 ? -20.254 2.460 8.804 1.00 70.50 146 ALA A O 1
ATOM 1156 N N . TRP A 1 147 ? -22.003 3.773 9.346 1.00 69.94 147 TRP A N 1
ATOM 1157 C CA . TRP A 1 147 ? -21.853 4.763 8.268 1.00 69.94 147 TRP A CA 1
ATOM 1158 C C . TRP A 1 147 ? -20.922 5.919 8.636 1.00 69.94 147 TRP A C 1
ATOM 1160 O O . TRP A 1 147 ? -20.638 6.782 7.809 1.00 69.94 147 TRP A O 1
ATOM 1170 N N . GLN A 1 148 ? -20.439 5.961 9.880 1.00 75.38 148 GLN A N 1
ATOM 1171 C CA . GLN A 1 148 ? -19.488 6.984 10.284 1.00 75.38 148 GLN A CA 1
ATOM 1172 C C . GLN A 1 148 ? -18.132 6.700 9.631 1.00 75.38 148 GLN A C 1
ATOM 1174 O O . GLN A 1 148 ? -17.599 5.595 9.797 1.00 75.38 148 GLN A O 1
ATOM 1179 N N . PRO A 1 149 ? -17.520 7.687 8.957 1.00 73.12 149 PRO A N 1
ATOM 1180 C CA . PRO A 1 149 ? -16.169 7.523 8.453 1.00 73.12 149 PRO A CA 1
ATOM 1181 C C . PRO A 1 149 ? -15.231 7.244 9.624 1.00 73.12 149 PRO A C 1
ATOM 1183 O O . PRO A 1 149 ? -15.279 7.879 10.689 1.00 73.12 149 PRO A O 1
ATOM 1186 N N . SER A 1 150 ? -14.375 6.252 9.418 1.00 81.62 150 SER A N 1
ATOM 1187 C CA . SER A 1 150 ? -13.308 5.895 10.337 1.00 81.62 150 SER A CA 1
ATOM 1188 C C . SER A 1 150 ? -12.000 6.401 9.740 1.00 81.62 150 SER A C 1
ATOM 1190 O O . SER A 1 150 ? -11.464 5.736 8.855 1.00 81.62 150 SER A O 1
ATOM 1192 N N . PRO A 1 151 ? -11.456 7.542 10.204 1.00 80.00 151 PRO A N 1
ATOM 1193 C CA . PRO A 1 151 ? -10.157 8.038 9.751 1.00 80.00 151 PRO A CA 1
ATOM 1194 C C . PRO A 1 151 ? -9.060 6.978 9.874 1.00 80.00 151 PRO A C 1
ATOM 1196 O O . PRO A 1 151 ? -8.164 6.901 9.048 1.00 80.00 151 PRO A O 1
ATOM 1199 N N . ILE A 1 152 ? -9.181 6.096 10.869 1.00 78.81 152 ILE A N 1
ATOM 1200 C CA . ILE A 1 152 ? -8.283 4.959 11.074 1.00 78.81 152 ILE A CA 1
ATOM 1201 C C . ILE A 1 152 ? -8.328 3.994 9.881 1.00 78.81 152 ILE A C 1
ATOM 1203 O O . ILE A 1 152 ? -7.279 3.527 9.460 1.00 78.81 152 ILE A O 1
ATOM 1207 N N . LEU A 1 153 ? -9.503 3.702 9.316 1.00 82.50 153 LEU A N 1
ATOM 1208 C CA . LEU A 1 153 ? -9.595 2.867 8.111 1.00 82.50 153 LEU A CA 1
ATOM 1209 C C . LEU A 1 153 ? -8.972 3.558 6.901 1.00 82.50 153 LEU A C 1
ATOM 1211 O O . LEU A 1 153 ? -8.184 2.941 6.194 1.00 82.50 153 LEU A O 1
ATOM 1215 N N . PHE A 1 154 ? -9.265 4.847 6.723 1.00 85.12 154 PHE A N 1
ATOM 1216 C CA . PHE A 1 154 ? -8.691 5.666 5.654 1.00 85.12 154 PHE A CA 1
ATOM 1217 C C . PHE A 1 154 ? -7.172 5.863 5.773 1.00 85.12 154 PHE A C 1
ATOM 1219 O O . PHE A 1 154 ? -6.540 6.227 4.792 1.00 85.12 154 PHE A O 1
ATOM 1226 N N . LEU A 1 155 ? -6.582 5.603 6.943 1.00 86.75 155 LEU A N 1
ATOM 1227 C CA . LEU A 1 155 ? -5.135 5.584 7.143 1.00 86.75 155 LEU A CA 1
ATOM 1228 C C . LEU A 1 155 ? -4.549 4.190 6.899 1.00 86.75 155 LEU A C 1
ATOM 1230 O O . LEU A 1 155 ? -3.669 4.022 6.062 1.00 86.75 155 LEU A O 1
ATOM 1234 N N . TRP A 1 156 ? -5.028 3.185 7.637 1.00 84.81 156 TRP A N 1
ATOM 1235 C CA . TRP A 1 156 ? -4.396 1.864 7.679 1.00 84.81 156 TRP A CA 1
ATOM 1236 C C . TRP A 1 156 ? -4.556 1.075 6.387 1.00 84.81 156 TRP A C 1
ATOM 1238 O O . TRP A 1 156 ? -3.641 0.350 6.009 1.00 84.81 156 TRP A O 1
ATOM 1248 N N . LEU A 1 157 ? -5.703 1.203 5.722 1.00 88.88 157 LEU A N 1
ATOM 1249 C CA . LEU A 1 157 ? -6.009 0.435 4.520 1.00 88.88 157 LEU A CA 1
ATOM 1250 C C . LEU A 1 157 ? -5.083 0.831 3.356 1.00 88.88 157 LEU A C 1
ATOM 1252 O O . LEU A 1 157 ? -4.334 -0.039 2.903 1.00 88.88 157 LEU A O 1
ATOM 1256 N N . PRO A 1 158 ? -4.984 2.116 2.950 1.00 90.31 158 PRO A N 1
ATOM 1257 C CA . PRO A 1 158 ? -4.017 2.509 1.927 1.00 90.31 158 PRO A CA 1
ATOM 1258 C C . PRO A 1 158 ? -2.566 2.380 2.401 1.00 90.31 158 PRO A C 1
ATOM 1260 O O . PRO A 1 158 ? -1.711 2.036 1.593 1.00 90.31 158 PRO A O 1
ATOM 1263 N N . PHE A 1 159 ? -2.271 2.577 3.695 1.00 89.50 159 PHE A N 1
ATOM 1264 C CA . PHE A 1 159 ? -0.922 2.349 4.221 1.00 89.50 159 PHE A CA 1
ATOM 1265 C C . PHE A 1 159 ? -0.467 0.903 4.021 1.00 89.50 159 PHE A C 1
ATOM 1267 O O . PHE A 1 159 ? 0.641 0.685 3.550 1.00 89.50 159 PHE A O 1
ATOM 1274 N N . SER A 1 160 ? -1.308 -0.086 4.336 1.00 88.44 160 SER A N 1
ATOM 1275 C CA . SER A 1 160 ? -0.945 -1.498 4.174 1.00 88.44 160 SER A CA 1
ATOM 1276 C C . SER A 1 160 ? -0.688 -1.873 2.710 1.00 88.44 160 SER A C 1
ATOM 1278 O O . SER A 1 160 ? 0.315 -2.527 2.417 1.00 88.44 160 SER A O 1
ATOM 1280 N N . ALA A 1 161 ? -1.531 -1.383 1.795 1.00 92.00 161 ALA A N 1
ATOM 1281 C CA . ALA A 1 161 ? -1.374 -1.576 0.360 1.00 92.00 161 ALA A CA 1
ATOM 1282 C C . ALA A 1 161 ? -0.067 -0.944 -0.148 1.00 92.00 161 ALA A C 1
ATOM 1284 O O . ALA A 1 161 ? 0.799 -1.659 -0.650 1.00 92.00 161 ALA A O 1
ATOM 1285 N N . VAL A 1 162 ? 0.127 0.361 0.083 1.00 92.12 162 VAL A N 1
ATOM 1286 C CA . VAL A 1 162 ? 1.328 1.112 -0.329 1.00 92.12 162 VAL A CA 1
ATOM 1287 C C . VAL A 1 162 ? 2.594 0.531 0.292 1.00 92.12 162 VAL A C 1
ATOM 1289 O O . VAL A 1 162 ? 3.591 0.361 -0.400 1.00 92.12 162 VAL A O 1
ATOM 1292 N N . PHE A 1 163 ? 2.574 0.188 1.580 1.00 90.06 163 PHE A N 1
ATOM 1293 C CA . PHE A 1 163 ? 3.739 -0.377 2.255 1.00 90.06 163 PHE A CA 1
ATOM 1294 C C . PHE A 1 163 ? 4.159 -1.701 1.616 1.00 90.06 163 PHE A C 1
ATOM 1296 O O . PHE A 1 163 ? 5.319 -1.859 1.245 1.00 90.06 163 PHE A O 1
ATOM 1303 N N . SER A 1 164 ? 3.219 -2.633 1.430 1.00 90.12 164 SER A N 1
ATOM 1304 C CA . SER A 1 164 ? 3.527 -3.910 0.781 1.00 90.12 164 SER A CA 1
ATOM 1305 C C . SER A 1 164 ? 4.024 -3.729 -0.656 1.00 90.12 164 SER A C 1
ATOM 1307 O O . SER A 1 164 ? 4.988 -4.379 -1.056 1.00 90.12 164 SER A O 1
ATOM 1309 N N . HIS A 1 165 ? 3.434 -2.785 -1.393 1.00 91.25 165 HIS A N 1
ATOM 1310 C CA . HIS A 1 165 ? 3.846 -2.410 -2.741 1.00 91.25 165 HIS A CA 1
ATOM 1311 C C . HIS A 1 165 ? 5.288 -1.907 -2.784 1.00 91.25 165 HIS A C 1
ATOM 1313 O O . HIS A 1 165 ? 6.109 -2.408 -3.549 1.00 91.25 165 HIS A O 1
ATOM 1319 N N . HIS A 1 166 ? 5.620 -0.967 -1.900 1.00 91.31 166 HIS A N 1
ATOM 1320 C CA . HIS A 1 166 ? 6.929 -0.323 -1.857 1.00 91.31 166 HIS A CA 1
ATOM 1321 C C . HIS A 1 166 ? 8.019 -1.260 -1.353 1.00 91.31 166 HIS A C 1
ATOM 1323 O O . HIS A 1 166 ? 9.144 -1.146 -1.819 1.00 91.31 166 HIS A O 1
ATOM 1329 N N . ILE A 1 167 ? 7.726 -2.187 -0.432 1.00 88.75 167 ILE A N 1
ATOM 1330 C CA . ILE A 1 167 ? 8.712 -3.192 -0.008 1.00 88.75 167 ILE A CA 1
ATOM 1331 C C . ILE A 1 167 ? 9.061 -4.130 -1.166 1.00 88.75 167 ILE A C 1
ATOM 1333 O O . ILE A 1 167 ? 10.242 -4.397 -1.386 1.00 88.75 167 ILE A O 1
ATOM 1337 N N . ARG A 1 168 ? 8.067 -4.574 -1.943 1.00 89.00 168 ARG A N 1
ATOM 1338 C CA . ARG A 1 168 ? 8.301 -5.400 -3.138 1.00 89.00 168 ARG A CA 1
ATOM 1339 C C . ARG A 1 168 ? 9.095 -4.636 -4.199 1.00 89.00 168 ARG A C 1
ATOM 1341 O O . ARG A 1 168 ? 10.117 -5.130 -4.665 1.00 89.00 168 ARG A O 1
ATOM 1348 N N . ASP A 1 169 ? 8.708 -3.401 -4.525 1.00 88.56 169 ASP A N 1
ATOM 1349 C CA . ASP A 1 169 ? 9.488 -2.570 -5.459 1.00 88.56 169 ASP A CA 1
ATOM 1350 C C . ASP A 1 169 ? 10.912 -2.302 -4.937 1.00 88.56 169 ASP A C 1
ATOM 1352 O O . ASP A 1 169 ? 11.890 -2.396 -5.684 1.00 88.56 1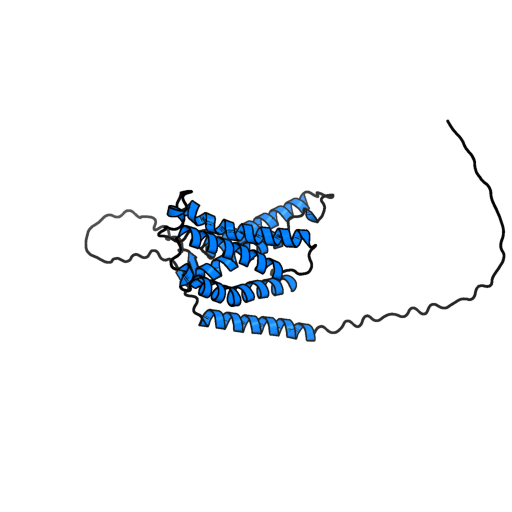69 ASP A O 1
ATOM 1356 N N . ALA A 1 170 ? 11.055 -2.042 -3.634 1.00 87.06 170 ALA A N 1
ATOM 1357 C CA . ALA A 1 170 ? 12.342 -1.788 -2.999 1.00 87.06 170 ALA A CA 1
ATOM 1358 C C . ALA A 1 170 ? 13.257 -3.012 -2.982 1.00 87.06 170 ALA A C 1
ATOM 1360 O O . ALA A 1 170 ? 14.470 -2.850 -3.094 1.00 87.06 170 ALA A O 1
ATOM 1361 N N . TYR A 1 171 ? 12.708 -4.221 -2.875 1.00 85.06 171 TYR A N 1
ATOM 1362 C CA . TYR A 1 171 ? 13.489 -5.447 -3.004 1.00 85.06 171 TYR A CA 1
ATOM 1363 C C . TYR A 1 171 ? 14.138 -5.548 -4.391 1.00 85.06 171 TYR A C 1
ATOM 1365 O O . TYR A 1 171 ? 15.328 -5.834 -4.501 1.00 85.06 171 TYR A O 1
ATOM 1373 N N . ARG A 1 172 ? 13.384 -5.221 -5.446 1.00 84.38 172 ARG A N 1
ATOM 1374 C CA . ARG A 1 172 ? 13.841 -5.347 -6.837 1.00 84.38 172 ARG A CA 1
ATOM 1375 C C . ARG A 1 172 ? 14.760 -4.217 -7.280 1.00 84.38 172 ARG A C 1
ATOM 1377 O O . ARG A 1 172 ? 15.643 -4.414 -8.112 1.00 84.38 172 ARG A O 1
ATOM 1384 N N . ARG A 1 173 ? 14.501 -2.997 -6.804 1.00 85.31 173 ARG A N 1
ATOM 1385 C CA . ARG A 1 173 ? 15.112 -1.781 -7.364 1.00 85.31 173 ARG A CA 1
ATOM 1386 C C . ARG A 1 173 ? 15.569 -0.765 -6.307 1.00 85.31 173 ARG A C 1
ATOM 1388 O O . ARG A 1 173 ? 16.001 0.326 -6.674 1.00 85.31 173 ARG A O 1
ATOM 1395 N N . GLY A 1 174 ? 15.463 -1.065 -5.017 1.00 87.25 174 GLY A N 1
ATOM 1396 C CA . GLY A 1 174 ? 15.702 -0.110 -3.930 1.00 87.25 174 GLY A CA 1
ATOM 1397 C C . GLY A 1 174 ? 14.521 0.837 -3.691 1.00 87.25 174 GLY A C 1
ATOM 1398 O O . GLY A 1 174 ? 13.722 1.108 -4.596 1.00 87.25 174 GLY A O 1
ATOM 1399 N N . LEU A 1 175 ? 14.400 1.334 -2.456 1.00 86.56 175 LEU A N 1
ATOM 1400 C CA . LEU A 1 175 ? 13.302 2.206 -2.041 1.00 86.56 175 LEU A CA 1
ATOM 1401 C C . LEU A 1 175 ? 13.482 3.587 -2.671 1.00 86.56 175 LEU A C 1
ATOM 1403 O O . LEU A 1 175 ? 14.495 4.256 -2.449 1.00 86.56 175 LEU A O 1
ATOM 1407 N N . TRP A 1 176 ? 12.493 4.029 -3.439 1.00 88.81 176 TRP A N 1
ATOM 1408 C CA . TRP A 1 176 ? 12.525 5.336 -4.078 1.00 88.81 176 TRP A CA 1
ATOM 1409 C C . TRP A 1 176 ? 11.815 6.376 -3.209 1.00 88.81 176 TRP A C 1
ATOM 1411 O O . TRP A 1 176 ? 10.627 6.257 -2.900 1.00 88.81 176 TRP A O 1
ATOM 1421 N N . LEU A 1 177 ? 12.544 7.418 -2.806 1.00 86.44 177 LEU A N 1
ATOM 1422 C CA . LEU A 1 177 ? 11.988 8.519 -2.012 1.00 86.44 177 LEU A CA 1
ATOM 1423 C C . LEU A 1 177 ? 11.427 9.653 -2.887 1.00 86.44 177 LEU A C 1
ATOM 1425 O O . LEU A 1 177 ? 10.825 10.586 -2.363 1.00 86.44 177 LEU A O 1
ATOM 1429 N N . GLY A 1 178 ? 11.567 9.562 -4.212 1.00 77.94 178 GLY A N 1
ATOM 1430 C CA . GLY A 1 178 ? 11.285 10.652 -5.148 1.00 77.94 178 GLY A CA 1
ATOM 1431 C C . GLY A 1 178 ? 12.524 11.489 -5.482 1.00 77.94 178 GLY A C 1
ATOM 1432 O O . GLY A 1 178 ? 13.591 11.340 -4.881 1.00 77.94 178 GLY A O 1
ATOM 1433 N N . SER A 1 179 ? 12.387 12.366 -6.477 1.00 72.62 179 SER A N 1
ATOM 1434 C CA . SER A 1 179 ? 13.318 13.485 -6.656 1.00 72.62 179 SER A CA 1
ATOM 1435 C C . SER A 1 179 ? 12.906 14.574 -5.664 1.00 72.62 179 SER A C 1
ATOM 1437 O O . SER A 1 179 ? 11.718 14.910 -5.643 1.00 72.62 179 SER A O 1
ATOM 1439 N N . PRO A 1 180 ? 13.818 15.183 -4.883 1.00 53.06 180 PRO A N 1
ATOM 1440 C CA . PRO A 1 180 ? 13.558 16.519 -4.379 1.00 53.06 180 PRO A CA 1
ATOM 1441 C C . PRO A 1 180 ? 13.283 17.326 -5.637 1.00 53.06 180 PRO A C 1
ATOM 1443 O O . PRO A 1 180 ? 14.050 17.227 -6.604 1.00 53.06 180 PRO A O 1
ATOM 1446 N N . GLY A 1 181 ? 12.142 18.008 -5.687 1.00 46.59 181 GLY A N 1
ATOM 1447 C CA . GLY A 1 181 ? 11.852 18.894 -6.800 1.00 46.59 181 GLY A CA 1
ATOM 1448 C C . GLY A 1 181 ? 13.100 19.721 -7.061 1.00 46.59 181 GLY A C 1
ATOM 1449 O O . GLY A 1 181 ? 13.707 20.227 -6.115 1.00 46.59 181 GLY A O 1
ATOM 1450 N N . SER A 1 182 ? 13.524 19.765 -8.323 1.00 41.16 182 SER A N 1
ATOM 1451 C CA . SER A 1 182 ? 14.464 20.763 -8.797 1.00 41.16 182 SER A CA 1
ATOM 1452 C C . SER A 1 182 ? 14.031 22.065 -8.148 1.00 41.16 182 SER A C 1
ATOM 1454 O O . SER A 1 182 ? 12.933 22.543 -8.437 1.00 41.16 182 SER A O 1
ATOM 1456 N N . ALA A 1 183 ? 14.822 22.570 -7.195 1.00 36.69 183 ALA A N 1
ATOM 1457 C CA . ALA A 1 183 ? 14.664 23.936 -6.750 1.00 36.69 183 ALA A CA 1
ATOM 1458 C C . ALA A 1 183 ? 14.608 24.716 -8.050 1.00 36.69 183 ALA A C 1
ATOM 1460 O O . ALA A 1 183 ? 15.518 24.589 -8.872 1.00 36.69 183 ALA A O 1
ATOM 1461 N N . THR A 1 184 ? 13.472 25.354 -8.299 1.00 39.75 184 THR A N 1
ATOM 1462 C CA . THR A 1 184 ? 13.250 26.206 -9.447 1.00 39.75 184 THR A CA 1
ATOM 1463 C C . THR A 1 184 ? 14.419 27.173 -9.420 1.00 39.75 184 THR A C 1
ATOM 1465 O O . THR A 1 184 ? 14.437 28.114 -8.630 1.00 39.75 184 THR A O 1
ATOM 1468 N N . SER A 1 185 ? 15.457 26.897 -10.206 1.00 34.62 185 SER A N 1
ATOM 1469 C CA . SER A 1 185 ? 16.445 27.893 -10.540 1.00 34.62 185 SER A CA 1
ATOM 1470 C C . SER A 1 185 ? 15.630 28.869 -11.361 1.00 34.62 185 SER A C 1
ATOM 1472 O O . SER A 1 185 ? 15.395 28.638 -12.548 1.00 34.62 185 SER A O 1
ATOM 1474 N N . LEU A 1 186 ? 15.071 29.876 -10.685 1.00 39.28 186 LEU A N 1
ATOM 1475 C CA . LEU A 1 186 ? 14.594 31.082 -11.327 1.00 39.28 186 LEU A CA 1
ATOM 1476 C C . LEU A 1 186 ? 15.728 31.469 -12.267 1.00 39.28 186 LEU A C 1
ATOM 1478 O O . LEU A 1 186 ? 16.824 31.803 -11.818 1.00 39.28 186 LEU A O 1
ATOM 1482 N N . SER A 1 187 ? 15.493 31.292 -13.561 1.00 37.97 187 SER A N 1
ATOM 1483 C CA . SER A 1 187 ? 16.432 31.655 -14.598 1.00 37.97 187 SER A CA 1
ATOM 1484 C C . SER A 1 187 ? 16.545 33.172 -14.562 1.00 37.97 187 SER A C 1
ATOM 1486 O O . SER A 1 187 ? 15.778 33.878 -15.215 1.00 37.97 187 SER A O 1
ATOM 1488 N N . SER A 1 188 ? 17.474 33.685 -13.761 1.00 39.25 188 SER A N 1
ATOM 1489 C CA . SER A 1 188 ? 18.054 34.990 -14.011 1.00 39.25 188 SER A CA 1
ATOM 1490 C C . SER A 1 188 ? 18.731 34.886 -15.370 1.00 39.25 188 SER A C 1
ATOM 1492 O O . SER A 1 188 ? 19.727 34.184 -15.540 1.00 39.25 188 SER A O 1
ATOM 1494 N N . SER A 1 189 ? 18.118 35.523 -16.357 1.00 45.66 189 SER A N 1
ATOM 1495 C CA . SER A 1 189 ? 18.686 35.745 -17.672 1.00 45.66 189 SER A CA 1
ATOM 1496 C C . SER A 1 189 ? 20.010 36.496 -17.536 1.00 45.66 189 SER A C 1
ATOM 1498 O O . SER A 1 189 ? 20.017 37.694 -17.258 1.00 45.66 189 SER A O 1
ATOM 1500 N N . SER A 1 190 ? 21.121 35.812 -17.770 1.00 40.41 190 SER A N 1
ATOM 1501 C CA . SER A 1 190 ? 22.370 36.448 -18.172 1.00 40.41 190 SER A CA 1
ATOM 1502 C C . SER A 1 190 ? 23.105 35.540 -19.151 1.00 40.41 190 SER A C 1
ATOM 1504 O O . SER A 1 190 ? 23.572 34.446 -18.853 1.00 40.41 190 SER A O 1
ATOM 1506 N N . SER A 1 191 ? 23.121 36.016 -20.385 1.00 44.06 191 SER A N 1
ATOM 1507 C CA . SER A 1 191 ? 23.894 35.536 -21.517 1.00 44.06 191 SER A CA 1
ATOM 1508 C C . SER A 1 191 ? 25.398 35.684 -21.278 1.00 44.06 191 SER A C 1
ATOM 1510 O O . SER A 1 191 ? 25.824 36.812 -21.042 1.00 44.06 191 SER A O 1
ATOM 1512 N N . SER A 1 192 ? 26.179 34.610 -21.460 1.00 40.16 192 SER A N 1
ATOM 1513 C CA . SER A 1 192 ? 27.353 34.581 -22.361 1.00 40.16 192 SER A CA 1
ATOM 1514 C C . SER A 1 192 ? 28.195 33.287 -22.271 1.00 40.16 192 SER A C 1
ATOM 1516 O O . SER A 1 192 ? 28.540 32.798 -21.204 1.00 40.16 192 SER A O 1
ATOM 1518 N N . SER A 1 193 ? 28.532 32.780 -23.465 1.00 42.44 193 SER A N 1
ATOM 1519 C CA . SER A 1 193 ? 29.787 32.126 -23.895 1.00 42.44 193 SER A CA 1
ATOM 1520 C C . SER A 1 193 ? 30.367 30.879 -23.187 1.00 42.44 193 SER A C 1
ATOM 1522 O O . SER A 1 193 ? 31.029 30.961 -22.162 1.00 42.44 193 SER A O 1
ATOM 1524 N N . SER A 1 194 ? 30.293 29.775 -23.947 1.00 42.31 194 SER A N 1
ATOM 1525 C CA . SER A 1 194 ? 31.367 28.826 -24.318 1.00 42.31 194 SER A CA 1
ATOM 1526 C C . SER A 1 194 ? 32.052 27.901 -23.292 1.00 42.31 194 SER A C 1
ATOM 1528 O O . SER A 1 194 ? 32.706 28.337 -22.352 1.00 42.31 194 SER A O 1
ATOM 1530 N N . THR A 1 195 ? 32.125 26.636 -23.736 1.00 41.12 195 THR A N 1
ATOM 1531 C CA . THR A 1 195 ? 33.214 25.633 -23.610 1.00 41.12 195 THR A CA 1
ATOM 1532 C C . THR A 1 195 ? 33.008 24.458 -22.637 1.00 41.12 195 THR A C 1
ATOM 1534 O O . THR A 1 195 ? 32.986 24.605 -21.423 1.00 41.12 195 THR A O 1
ATOM 1537 N N . SER A 1 196 ? 32.985 23.264 -23.251 1.00 37.97 196 SER A N 1
ATOM 1538 C CA . SER A 1 196 ? 33.493 21.957 -22.784 1.00 37.97 196 SER A CA 1
ATOM 1539 C C . SER A 1 196 ? 32.885 21.261 -21.553 1.00 37.97 196 SER A C 1
ATOM 1541 O O . SER A 1 196 ? 33.173 21.565 -20.403 1.00 37.97 196 SER A O 1
ATOM 1543 N N . THR A 1 197 ? 32.140 20.193 -21.872 1.00 45.44 197 THR A N 1
ATOM 1544 C CA . THR A 1 197 ? 32.176 18.852 -21.254 1.00 45.44 197 THR A CA 1
ATOM 1545 C C . THR A 1 197 ? 32.323 18.764 -19.734 1.00 45.44 197 THR A C 1
ATOM 1547 O O . THR A 1 197 ? 33.388 18.461 -19.203 1.00 45.44 197 THR A O 1
ATOM 1550 N N . SER A 1 198 ? 31.187 18.840 -19.047 1.00 34.72 198 SER A N 1
ATOM 1551 C CA . SER A 1 198 ? 30.936 18.032 -17.854 1.00 34.72 198 SER A CA 1
ATOM 1552 C C . SER A 1 198 ? 29.487 17.548 -17.894 1.00 34.72 198 SER A C 1
ATOM 1554 O O . SER A 1 198 ? 28.537 18.302 -17.705 1.00 34.72 198 SER A O 1
ATOM 1556 N N . SER A 1 199 ? 29.292 16.269 -18.207 1.00 38.91 199 SER A N 1
ATOM 1557 C CA . SER A 1 199 ? 27.989 15.613 -18.119 1.00 38.91 199 SER A CA 1
ATOM 1558 C C . SER A 1 199 ? 27.664 15.316 -16.652 1.00 38.91 199 SER A C 1
ATOM 1560 O O . SER A 1 199 ? 27.711 14.166 -16.218 1.00 38.91 199 SER A O 1
ATOM 1562 N N . LEU A 1 200 ? 27.338 16.350 -15.872 1.00 38.41 200 LEU A N 1
ATOM 1563 C CA . LEU A 1 200 ? 26.572 16.184 -14.638 1.00 38.41 200 LEU A CA 1
ATOM 1564 C C . LEU A 1 200 ? 25.088 16.087 -15.011 1.00 38.41 200 LEU A C 1
ATOM 1566 O O . LEU A 1 200 ? 24.364 17.076 -15.059 1.00 38.41 200 LEU A O 1
ATOM 1570 N N . SER A 1 201 ? 24.622 14.865 -15.261 1.00 36.75 201 SER A N 1
ATOM 1571 C CA . SER A 1 201 ? 23.193 14.543 -15.212 1.00 36.75 201 SER A CA 1
ATOM 1572 C C . SER A 1 201 ? 22.773 14.415 -13.741 1.00 36.75 201 SER A C 1
ATOM 1574 O O . SER A 1 201 ? 22.560 13.318 -13.227 1.00 36.75 201 SER A O 1
ATOM 1576 N N . SER A 1 202 ? 22.678 15.543 -13.038 1.00 43.12 202 SER A N 1
ATOM 1577 C CA . SER A 1 202 ? 22.133 15.637 -11.680 1.00 43.12 202 SER A CA 1
ATOM 1578 C C . SER A 1 202 ? 20.601 15.728 -11.708 1.00 43.12 202 SER A C 1
ATOM 1580 O O . SER A 1 202 ? 20.000 16.712 -11.290 1.00 43.12 202 SER A O 1
ATOM 1582 N N . SER A 1 203 ? 19.933 14.671 -12.174 1.00 43.66 203 SER A N 1
ATOM 1583 C CA . SER A 1 203 ? 18.529 14.446 -11.804 1.00 43.66 203 SER A CA 1
ATOM 1584 C C . SER A 1 203 ? 18.523 13.610 -10.523 1.00 43.66 203 SER A C 1
ATOM 1586 O O . SER A 1 203 ? 18.601 12.387 -10.547 1.00 43.6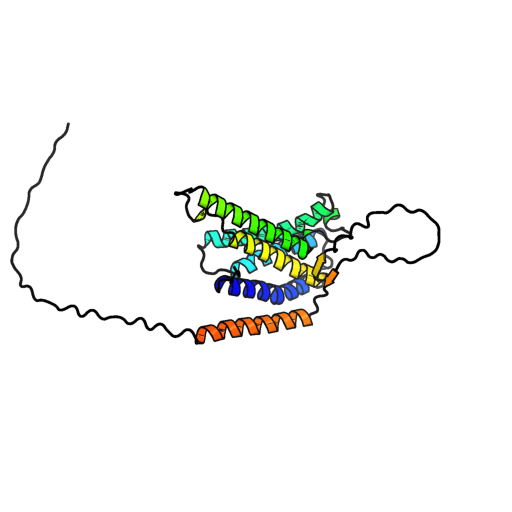6 203 SER A O 1
ATOM 1588 N N . GLY A 1 204 ? 18.564 14.300 -9.381 1.00 48.78 204 GLY A N 1
ATOM 1589 C CA . GLY A 1 204 ? 18.778 13.716 -8.056 1.00 48.78 204 GLY A CA 1
ATOM 1590 C C . GLY A 1 204 ? 17.616 12.859 -7.556 1.00 48.78 204 GLY A C 1
ATOM 1591 O O . GLY A 1 204 ? 16.891 13.273 -6.659 1.00 48.78 204 GLY A O 1
ATOM 1592 N N . SER A 1 205 ? 17.431 11.653 -8.093 1.00 55.75 205 SER A N 1
ATOM 1593 C CA . SER A 1 205 ? 16.552 10.656 -7.479 1.00 55.75 205 SER A CA 1
ATOM 1594 C C . SER A 1 205 ? 17.270 9.975 -6.313 1.00 55.75 205 SER A C 1
ATOM 1596 O O . SER A 1 205 ? 18.294 9.326 -6.526 1.00 55.75 205 SER A O 1
ATOM 1598 N N . TRP A 1 206 ? 16.727 10.073 -5.096 1.00 65.31 206 TRP A N 1
ATOM 1599 C CA . TRP A 1 206 ? 17.259 9.331 -3.948 1.00 65.31 206 TRP A CA 1
ATOM 1600 C C . TRP A 1 206 ? 16.689 7.914 -3.950 1.00 65.31 206 TRP A C 1
ATOM 1602 O O . TRP A 1 206 ? 15.487 7.708 -3.751 1.00 65.31 206 TRP A O 1
ATOM 1612 N N . THR A 1 207 ? 17.561 6.938 -4.181 1.00 66.38 207 THR A N 1
ATOM 1613 C CA . THR A 1 207 ? 17.270 5.515 -3.998 1.00 66.38 207 THR A CA 1
ATOM 1614 C C . THR A 1 207 ? 18.029 5.014 -2.780 1.00 66.38 207 THR A C 1
ATOM 1616 O O . THR A 1 207 ? 19.258 5.070 -2.748 1.00 66.38 207 THR A O 1
ATOM 1619 N N . LEU A 1 208 ? 17.311 4.511 -1.780 1.00 68.81 208 LEU A N 1
ATOM 1620 C CA . LEU A 1 208 ? 17.922 3.790 -0.671 1.00 68.81 208 LEU A CA 1
ATOM 1621 C C . LEU A 1 208 ? 18.043 2.319 -1.069 1.00 68.81 208 LEU A C 1
ATOM 1623 O O . LEU A 1 208 ? 17.037 1.628 -1.246 1.00 68.81 208 LEU A O 1
ATOM 1627 N N . ASN A 1 209 ? 19.278 1.841 -1.210 1.00 66.62 209 ASN A N 1
ATOM 1628 C CA . ASN A 1 209 ? 19.535 0.413 -1.355 1.00 66.62 209 ASN A CA 1
ATOM 1629 C C . ASN A 1 209 ? 19.234 -0.261 -0.020 1.00 66.62 209 ASN A C 1
ATOM 1631 O O . ASN A 1 209 ? 19.983 -0.111 0.945 1.00 66.62 209 ASN A O 1
ATOM 1635 N N . VAL A 1 210 ? 18.125 -0.993 0.039 1.00 62.53 210 VAL A N 1
ATOM 1636 C CA . VAL A 1 210 ? 17.785 -1.783 1.218 1.00 62.53 210 VAL A CA 1
ATOM 1637 C C . VAL A 1 210 ? 18.584 -3.081 1.129 1.00 62.53 210 VAL A C 1
ATOM 1639 O O . VAL A 1 210 ? 18.195 -4.021 0.442 1.00 62.53 210 VAL A O 1
ATOM 1642 N N . SER A 1 211 ? 19.758 -3.118 1.758 1.00 63.81 211 SER A N 1
ATOM 1643 C CA . SER A 1 211 ? 20.562 -4.339 1.847 1.00 63.81 211 SER A CA 1
ATOM 1644 C C . SER A 1 211 ? 19.894 -5.366 2.768 1.00 63.81 211 SER A C 1
ATOM 1646 O O . SER A 1 211 ? 19.176 -5.005 3.702 1.00 63.81 211 SER A O 1
ATOM 1648 N N . TYR A 1 212 ? 20.202 -6.654 2.581 1.00 57.62 212 TYR A N 1
ATOM 1649 C CA . TYR A 1 212 ? 19.803 -7.734 3.502 1.00 57.62 212 TYR A CA 1
ATOM 1650 C C . TYR A 1 212 ? 20.139 -7.423 4.974 1.00 57.62 212 TYR A C 1
ATOM 1652 O O . TYR A 1 212 ? 19.390 -7.800 5.872 1.00 57.62 212 TYR A O 1
ATOM 1660 N N . SER A 1 213 ? 21.220 -6.678 5.233 1.00 47.78 213 SER A N 1
ATOM 1661 C CA . SER A 1 213 ? 21.593 -6.223 6.578 1.00 47.78 213 SER A CA 1
ATOM 1662 C C . SER A 1 213 ? 20.637 -5.178 7.166 1.00 47.78 213 SER A C 1
ATOM 1664 O O . SER A 1 213 ? 20.392 -5.203 8.370 1.00 47.78 213 SER A O 1
ATOM 1666 N N . MET A 1 214 ? 20.044 -4.304 6.346 1.00 58.16 214 MET A N 1
ATOM 1667 C CA . MET A 1 214 ? 18.993 -3.380 6.787 1.00 58.16 214 MET A CA 1
ATOM 1668 C C . MET A 1 214 ? 17.708 -4.131 7.136 1.00 58.16 214 MET A C 1
ATOM 1670 O O . MET A 1 214 ? 17.094 -3.835 8.159 1.00 58.16 214 MET A O 1
ATOM 1674 N N . TYR A 1 215 ? 17.337 -5.139 6.339 1.00 59.81 215 TYR A N 1
ATOM 1675 C CA . TYR A 1 215 ? 16.222 -6.026 6.674 1.00 59.81 215 TYR A CA 1
ATOM 1676 C C . TYR A 1 215 ? 16.478 -6.720 8.014 1.00 59.81 215 TYR A C 1
ATOM 1678 O O . TYR A 1 215 ? 15.662 -6.596 8.921 1.00 59.81 215 TYR A O 1
ATOM 1686 N N . LEU A 1 216 ? 17.649 -7.340 8.195 1.00 55.47 216 LEU A N 1
ATOM 1687 C CA . LEU A 1 216 ? 18.031 -7.996 9.449 1.00 55.47 216 LEU A CA 1
ATOM 1688 C C . LEU A 1 216 ? 17.976 -7.044 10.657 1.00 55.47 216 LEU A C 1
ATOM 1690 O O . LEU A 1 216 ? 17.495 -7.417 11.724 1.00 55.47 216 LEU A O 1
ATOM 1694 N N . PHE A 1 217 ? 18.418 -5.797 10.485 1.00 55.50 217 PHE A N 1
ATOM 1695 C CA . PHE A 1 217 ? 18.362 -4.778 11.530 1.00 55.50 217 PHE A CA 1
ATOM 1696 C C . PHE A 1 217 ? 16.922 -4.403 11.905 1.00 55.50 217 PHE A C 1
ATOM 1698 O O . PHE A 1 217 ? 16.589 -4.348 13.091 1.00 55.50 217 PHE A O 1
ATOM 1705 N N . ILE A 1 218 ? 16.044 -4.206 10.916 1.00 59.72 218 ILE A N 1
ATOM 1706 C CA . ILE A 1 218 ? 14.625 -3.925 11.170 1.00 59.72 218 ILE A CA 1
ATOM 1707 C C . ILE A 1 218 ? 13.957 -5.122 11.870 1.00 59.72 218 ILE A C 1
ATOM 1709 O O . ILE A 1 218 ? 13.145 -4.922 12.772 1.00 59.72 218 ILE A O 1
ATOM 1713 N N . LEU A 1 219 ? 14.352 -6.357 11.542 1.00 59.28 219 LEU A N 1
ATOM 1714 C CA . LEU A 1 219 ? 13.868 -7.568 12.215 1.00 59.28 219 LEU A CA 1
ATOM 1715 C C . LEU A 1 219 ? 14.282 -7.633 13.685 1.00 59.28 219 LEU A C 1
ATOM 1717 O O . LEU A 1 219 ? 13.449 -7.935 14.540 1.00 59.28 219 LEU A O 1
ATOM 1721 N N . VAL A 1 220 ? 15.539 -7.310 13.995 1.00 61.75 220 VAL A N 1
ATOM 1722 C CA . VAL A 1 220 ? 16.026 -7.243 15.381 1.00 61.75 220 VAL A CA 1
ATOM 1723 C C . VAL A 1 220 ? 15.275 -6.162 16.158 1.00 61.75 220 VAL A C 1
ATOM 1725 O O . VAL A 1 220 ? 14.813 -6.411 17.273 1.00 61.75 220 VAL A O 1
ATOM 1728 N N . LEU A 1 221 ? 15.075 -4.989 15.553 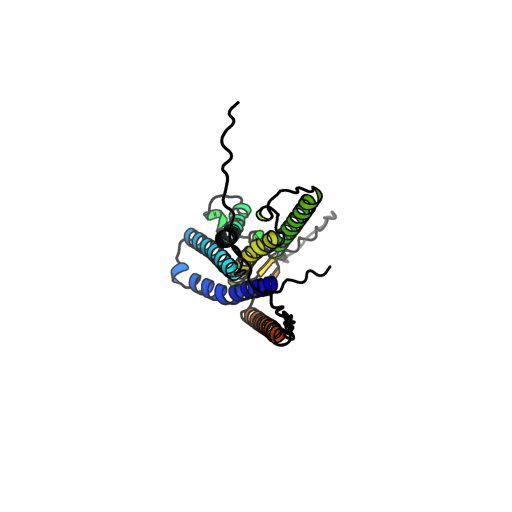1.00 58.94 221 LEU A N 1
ATOM 1729 C CA . LEU A 1 221 ? 14.332 -3.888 16.165 1.00 58.94 221 LEU A CA 1
ATOM 1730 C C . LEU A 1 221 ? 12.870 -4.273 16.438 1.00 58.94 221 LEU A C 1
ATOM 1732 O O . LEU A 1 221 ? 12.321 -3.976 17.499 1.00 58.94 221 LEU A O 1
ATOM 1736 N N . GLN A 1 222 ? 12.244 -4.982 15.503 1.00 61.28 222 GLN A N 1
ATOM 1737 C CA . GLN A 1 222 ? 10.868 -5.436 15.627 1.00 61.28 222 GLN A CA 1
ATOM 1738 C C . GLN A 1 222 ? 10.705 -6.549 16.675 1.00 61.28 222 GLN A C 1
ATOM 1740 O O . GLN A 1 222 ? 9.754 -6.514 17.458 1.00 61.28 222 GLN A O 1
ATOM 1745 N N . ALA A 1 223 ? 11.629 -7.511 16.732 1.00 59.66 223 ALA A N 1
ATOM 1746 C CA . ALA A 1 223 ? 11.651 -8.553 17.758 1.00 59.66 223 ALA A CA 1
ATOM 1747 C C . ALA A 1 223 ? 11.871 -7.962 19.160 1.00 59.66 223 ALA A C 1
ATOM 1749 O O . ALA A 1 223 ? 11.202 -8.364 20.116 1.00 59.66 223 ALA A O 1
ATOM 1750 N N . ALA A 1 224 ? 12.743 -6.956 19.275 1.00 61.34 224 ALA A N 1
ATOM 1751 C CA . ALA A 1 224 ? 12.942 -6.204 20.509 1.00 61.34 224 ALA A CA 1
ATOM 1752 C C . ALA A 1 224 ? 11.661 -5.459 20.926 1.00 61.34 224 ALA A C 1
ATOM 1754 O O . ALA A 1 224 ? 11.258 -5.532 22.087 1.00 61.34 224 ALA A O 1
ATOM 1755 N N . LEU A 1 225 ? 10.964 -4.821 19.978 1.00 62.69 225 LEU A N 1
ATOM 1756 C CA . LEU A 1 225 ? 9.704 -4.119 20.238 1.00 62.69 225 LEU A CA 1
ATOM 1757 C C . LEU A 1 225 ? 8.588 -5.078 20.681 1.00 62.69 225 LEU A C 1
ATOM 1759 O O . LEU A 1 225 ? 7.874 -4.798 21.642 1.00 62.69 225 LEU A O 1
ATOM 1763 N N . LEU A 1 226 ? 8.455 -6.231 20.022 1.00 64.62 226 LEU A N 1
ATOM 1764 C CA . LEU A 1 226 ? 7.508 -7.281 20.407 1.00 64.62 226 LEU A CA 1
ATOM 1765 C C . LEU A 1 226 ? 7.801 -7.850 21.794 1.00 64.62 226 LEU A C 1
ATOM 1767 O O . LEU A 1 226 ? 6.875 -8.036 22.585 1.00 64.62 226 LEU A O 1
ATOM 1771 N N . SER A 1 227 ? 9.075 -8.085 22.103 1.00 67.25 227 SER A N 1
ATOM 1772 C CA . SER A 1 227 ? 9.510 -8.571 23.415 1.00 67.25 227 SER A CA 1
ATOM 1773 C C . SER A 1 227 ? 9.214 -7.545 24.509 1.00 67.25 227 SER A C 1
ATOM 1775 O O . SER A 1 227 ? 8.678 -7.897 25.558 1.00 67.25 227 SER A O 1
ATOM 1777 N N . TRP A 1 228 ? 9.454 -6.258 24.239 1.00 68.62 228 TRP A N 1
ATOM 1778 C CA . TRP A 1 228 ? 9.117 -5.160 25.147 1.00 68.62 228 TRP A CA 1
ATOM 1779 C C . TRP A 1 228 ? 7.600 -5.035 25.384 1.00 68.62 228 TRP A C 1
ATOM 1781 O O . TRP A 1 228 ? 7.145 -4.908 26.526 1.00 68.62 228 TRP A O 1
ATOM 1791 N N . LEU A 1 229 ? 6.790 -5.161 24.327 1.00 62.03 229 LEU A N 1
ATOM 1792 C CA . LEU A 1 229 ? 5.322 -5.185 24.416 1.00 62.03 229 LEU A CA 1
ATOM 1793 C C . LEU A 1 229 ? 4.779 -6.448 25.112 1.00 62.03 229 LEU A C 1
ATOM 1795 O O . LEU A 1 229 ? 3.684 -6.429 25.679 1.00 62.03 229 LEU A O 1
ATOM 1799 N N . GLY A 1 230 ? 5.513 -7.561 25.057 1.00 63.78 230 GLY A N 1
ATOM 1800 C CA . GLY A 1 230 ? 5.223 -8.788 25.797 1.00 63.78 230 GLY A CA 1
ATOM 1801 C C . GLY A 1 230 ? 5.523 -8.642 27.289 1.00 63.78 230 GLY A C 1
ATOM 1802 O O . GLY A 1 230 ? 4.661 -8.930 28.118 1.00 63.78 230 GLY A O 1
ATOM 1803 N N . ALA A 1 231 ? 6.698 -8.112 27.632 1.00 59.28 231 ALA A N 1
ATOM 1804 C CA . ALA A 1 231 ? 7.136 -7.893 29.011 1.00 59.28 231 ALA A CA 1
ATOM 1805 C C . ALA A 1 231 ? 6.229 -6.912 29.775 1.00 59.28 231 ALA A C 1
ATOM 1807 O O . ALA A 1 231 ? 5.928 -7.115 30.952 1.00 59.28 231 ALA A O 1
ATOM 1808 N N . SER A 1 232 ? 5.696 -5.898 29.089 1.00 56.41 232 SER A N 1
ATOM 1809 C CA . SER A 1 232 ? 4.731 -4.950 29.664 1.00 56.41 232 SER A CA 1
ATOM 1810 C C . SER A 1 232 ? 3.353 -5.568 29.969 1.00 56.41 232 SER A C 1
ATOM 1812 O O . SER A 1 232 ? 2.607 -5.009 30.774 1.00 56.41 232 SER A O 1
ATOM 1814 N N . ARG A 1 233 ? 3.019 -6.760 29.437 1.00 55.28 233 ARG A N 1
ATOM 1815 C CA . ARG A 1 233 ? 1.829 -7.529 29.870 1.00 55.28 233 ARG A CA 1
ATOM 1816 C C . ARG A 1 233 ? 2.004 -8.157 31.247 1.00 55.28 233 ARG A C 1
ATOM 1818 O O . ARG A 1 233 ? 1.021 -8.275 31.969 1.00 55.28 233 ARG A O 1
ATOM 1825 N N . ALA A 1 234 ? 3.226 -8.551 31.605 1.00 54.09 234 ALA A N 1
ATOM 1826 C CA . ALA A 1 234 ? 3.500 -9.234 32.868 1.00 54.09 234 ALA A CA 1
ATOM 1827 C C . ALA A 1 234 ? 3.391 -8.302 34.089 1.00 54.09 234 ALA A C 1
ATOM 1829 O O . ALA A 1 234 ? 3.292 -8.779 35.212 1.00 54.09 234 ALA A O 1
ATOM 1830 N N . HIS A 1 235 ? 3.382 -6.982 33.869 1.00 51.31 235 HIS A N 1
ATOM 1831 C CA . HIS A 1 235 ? 3.392 -5.969 34.927 1.00 51.31 235 HIS A CA 1
ATOM 1832 C C . HIS A 1 235 ? 2.072 -5.208 35.089 1.00 51.31 235 HIS A C 1
ATOM 1834 O O . HIS A 1 235 ? 2.027 -4.255 35.859 1.00 51.31 235 HIS A O 1
ATOM 1840 N N . SER A 1 236 ? 0.985 -5.592 34.406 1.00 47.00 236 SER A N 1
ATOM 1841 C CA . SER A 1 236 ? -0.334 -5.067 34.782 1.00 47.00 236 SER A CA 1
ATOM 1842 C C . SER A 1 236 ? -0.765 -5.766 36.073 1.00 47.00 236 SER A C 1
ATOM 1844 O O . SER A 1 236 ? -1.064 -6.961 36.017 1.00 47.00 236 SER A O 1
ATOM 1846 N N . PRO A 1 237 ? -0.776 -5.077 37.234 1.00 54.03 237 PRO A N 1
ATOM 1847 C CA . PRO A 1 237 ? -1.221 -5.691 38.469 1.00 54.03 237 PRO A CA 1
ATOM 1848 C C . PRO A 1 237 ? -2.661 -6.121 38.239 1.00 54.03 237 PRO A C 1
ATOM 1850 O O . PRO A 1 237 ? -3.508 -5.310 37.859 1.00 54.03 237 PRO A O 1
ATOM 1853 N N . SER A 1 238 ? -2.922 -7.415 38.400 1.00 54.81 238 SER A N 1
ATOM 1854 C CA . SER A 1 238 ? -4.265 -7.968 38.373 1.00 54.81 238 SER A CA 1
ATOM 1855 C C . SER A 1 238 ? -5.118 -7.139 39.327 1.00 54.81 238 SER A C 1
ATOM 1857 O O . SER A 1 238 ? -4.966 -7.251 40.547 1.00 54.81 238 SER A O 1
ATOM 1859 N N . LEU A 1 239 ? -5.973 -6.275 38.775 1.00 52.56 239 LEU A N 1
ATOM 1860 C CA . LEU A 1 239 ? -7.048 -5.621 39.502 1.00 52.56 239 LEU A CA 1
ATOM 1861 C C . LEU A 1 239 ? -7.938 -6.758 39.987 1.00 52.56 239 LEU A C 1
ATOM 1863 O O . LEU A 1 239 ? -8.796 -7.264 39.266 1.00 52.56 239 LEU A O 1
ATOM 1867 N N . ARG A 1 240 ? -7.618 -7.245 41.186 1.00 53.50 240 ARG A N 1
ATOM 1868 C CA . ARG A 1 240 ? -8.346 -8.282 41.892 1.00 53.50 240 ARG A CA 1
ATOM 1869 C C . ARG A 1 240 ? -9.730 -7.692 42.115 1.00 53.50 240 ARG A C 1
ATOM 1871 O O . ARG A 1 240 ? -9.909 -6.856 42.997 1.00 53.50 240 ARG A O 1
ATOM 1878 N N . VAL A 1 241 ? -10.672 -8.063 41.248 1.00 57.06 241 VAL A N 1
ATOM 1879 C CA . VAL A 1 241 ? -12.091 -7.755 41.398 1.00 57.06 241 VAL A CA 1
ATOM 1880 C C . VAL A 1 241 ? -12.475 -8.289 42.768 1.00 57.06 241 VAL A C 1
ATOM 1882 O O . VAL A 1 241 ? -12.570 -9.496 42.979 1.00 57.06 241 VAL A O 1
ATOM 1885 N N . ARG A 1 242 ? -12.583 -7.382 43.738 1.00 55.66 242 ARG A N 1
ATOM 1886 C CA . ARG A 1 242 ? -13.081 -7.690 45.068 1.00 55.66 242 ARG A CA 1
ATOM 1887 C C . ARG A 1 242 ? -14.561 -7.970 44.870 1.00 55.66 242 ARG A C 1
ATOM 1889 O O . ARG A 1 242 ? -15.359 -7.044 44.797 1.00 55.66 242 ARG A O 1
ATOM 1896 N N . THR A 1 243 ? -14.912 -9.239 44.704 1.00 55.88 243 THR A N 1
ATOM 1897 C CA . THR A 1 243 ? -16.288 -9.703 44.834 1.00 55.88 243 THR A CA 1
ATOM 1898 C C . THR A 1 243 ? -16.718 -9.382 46.258 1.00 55.88 243 THR A C 1
ATOM 1900 O O . THR A 1 243 ? -16.379 -10.094 47.202 1.00 55.88 243 THR A O 1
ATOM 1903 N N . THR A 1 244 ? -17.384 -8.247 46.438 1.00 56.38 244 THR A N 1
ATOM 1904 C CA . THR A 1 244 ? -18.167 -7.963 47.633 1.00 56.38 244 THR A CA 1
ATOM 1905 C C . THR A 1 244 ? -19.312 -8.959 47.639 1.00 56.38 244 THR A C 1
ATOM 1907 O O . THR A 1 244 ? -20.313 -8.782 46.953 1.00 56.38 244 THR A O 1
ATOM 1910 N N . THR A 1 245 ? -19.122 -10.051 48.372 1.00 52.72 245 THR A N 1
ATOM 1911 C CA . THR A 1 245 ? -20.176 -10.994 48.722 1.00 52.72 245 THR A CA 1
ATOM 1912 C C . THR A 1 245 ? -21.185 -10.237 49.579 1.00 52.72 245 THR A C 1
ATOM 1914 O O . THR A 1 245 ? -20.978 -10.036 50.774 1.00 52.72 245 THR A O 1
ATOM 1917 N N . THR A 1 246 ? -22.252 -9.739 48.961 1.00 55.88 246 THR A N 1
ATOM 1918 C CA . THR A 1 246 ? -23.415 -9.217 49.673 1.00 55.88 246 THR A CA 1
ATOM 1919 C C . THR A 1 246 ? -24.071 -10.398 50.380 1.00 55.88 246 THR A C 1
ATOM 1921 O O . THR A 1 246 ? -24.694 -11.253 49.750 1.00 55.88 246 THR A O 1
ATOM 1924 N N . ALA A 1 247 ? -23.871 -10.481 51.695 1.00 51.44 247 ALA A N 1
ATOM 1925 C CA . ALA A 1 247 ? -24.588 -11.406 52.555 1.00 51.44 247 ALA A CA 1
ATOM 1926 C C . ALA A 1 247 ? -26.083 -11.083 52.451 1.00 51.44 247 ALA A C 1
ATOM 1928 O O . ALA A 1 247 ? -26.539 -10.042 52.920 1.00 51.44 247 ALA A O 1
ATOM 1929 N N . THR A 1 248 ? -26.830 -11.950 51.770 1.00 54.75 248 THR A N 1
ATOM 1930 C CA . THR A 1 248 ? -28.288 -11.859 51.716 1.00 54.75 248 THR A CA 1
ATOM 1931 C C . THR A 1 248 ? -28.810 -12.537 52.972 1.00 54.75 248 THR A C 1
ATOM 1933 O O . THR A 1 248 ? -28.814 -13.762 53.075 1.00 54.75 248 THR A O 1
ATOM 1936 N N . THR A 1 249 ? -29.175 -11.730 53.961 1.00 55.28 249 THR A N 1
ATOM 1937 C CA . THR A 1 249 ? -29.871 -12.169 55.168 1.00 55.28 249 THR A CA 1
ATOM 1938 C C . THR A 1 249 ? -31.234 -12.719 54.750 1.00 55.28 249 THR A C 1
ATOM 1940 O O . THR A 1 249 ? -32.102 -11.974 54.300 1.00 55.28 249 THR A O 1
ATOM 1943 N N . ALA A 1 250 ? -31.397 -14.037 54.831 1.00 48.09 250 ALA A N 1
ATOM 1944 C CA . ALA A 1 250 ? -32.658 -14.714 54.575 1.00 48.09 250 ALA A CA 1
ATOM 1945 C C . ALA A 1 250 ? -33.602 -14.482 55.763 1.00 48.09 250 ALA A C 1
ATOM 1947 O O . ALA A 1 250 ? -33.460 -15.114 56.809 1.00 48.09 250 ALA A O 1
ATOM 1948 N N . THR A 1 251 ? -34.552 -13.563 55.605 1.00 57.69 251 THR A N 1
ATOM 1949 C CA . THR A 1 251 ? -35.676 -13.416 56.530 1.00 57.69 251 THR A CA 1
ATOM 1950 C C . THR A 1 251 ? -36.779 -14.382 56.112 1.00 57.69 251 THR A C 1
ATOM 1952 O O . THR A 1 251 ? -37.344 -14.294 55.024 1.00 57.69 251 THR A O 1
ATOM 1955 N N . THR A 1 252 ? -37.043 -15.326 57.002 1.00 58.44 252 THR A N 1
ATOM 1956 C CA . THR A 1 252 ? -38.152 -16.276 57.035 1.00 58.44 252 THR A CA 1
ATOM 1957 C C . THR A 1 252 ? -39.504 -15.574 56.860 1.00 58.44 252 THR A C 1
ATOM 1959 O O . THR A 1 252 ? -39.858 -14.711 57.659 1.00 58.44 252 THR A O 1
ATOM 1962 N N . ALA A 1 253 ? -40.293 -15.988 55.865 1.00 53.66 253 ALA A N 1
ATOM 1963 C CA . ALA A 1 253 ? -41.718 -15.675 55.776 1.00 53.66 253 ALA A CA 1
ATOM 1964 C C . ALA A 1 253 ? -42.509 -16.964 55.510 1.00 53.66 253 ALA A C 1
ATOM 1966 O O . ALA A 1 253 ? -42.219 -17.714 54.579 1.00 53.66 253 ALA A O 1
ATOM 1967 N N . ALA A 1 254 ? -43.456 -17.226 56.408 1.00 57.84 254 ALA A N 1
ATOM 1968 C CA . ALA A 1 254 ? -44.320 -18.398 56.480 1.00 57.84 254 ALA A CA 1
ATOM 1969 C C . ALA A 1 254 ? -45.395 -18.424 55.364 1.00 57.84 254 ALA A C 1
ATOM 1971 O O . ALA A 1 254 ? -45.648 -17.393 54.737 1.00 57.84 254 ALA A O 1
ATOM 1972 N N . PRO A 1 255 ? -46.049 -19.577 55.117 1.00 66.50 255 PRO A N 1
ATOM 1973 C CA . PRO A 1 255 ? -46.992 -19.753 54.017 1.00 66.50 255 PRO A CA 1
ATOM 1974 C C . PRO A 1 255 ? -48.425 -19.389 54.434 1.00 66.50 255 PRO A C 1
ATOM 1976 O O . PRO A 1 255 ? -48.867 -19.759 55.520 1.00 66.50 255 PRO A O 1
ATOM 1979 N N . ALA A 1 256 ? -49.186 -18.737 53.550 1.00 51.19 256 ALA A N 1
ATOM 1980 C CA . ALA A 1 256 ? -50.635 -18.615 53.705 1.00 51.19 256 ALA A CA 1
ATOM 1981 C C . ALA A 1 256 ? -51.373 -18.546 52.353 1.00 51.19 256 ALA A C 1
ATOM 1983 O O . ALA A 1 256 ? -51.344 -17.533 51.667 1.00 51.19 256 ALA A O 1
ATOM 1984 N N . ALA A 1 257 ? -52.051 -19.664 52.075 1.00 57.06 257 ALA A N 1
ATOM 1985 C CA . ALA A 1 257 ? -53.352 -19.857 51.424 1.00 57.06 257 ALA A CA 1
ATOM 1986 C C . ALA A 1 257 ? -53.609 -19.471 49.938 1.00 57.06 257 ALA A C 1
ATOM 1988 O O . ALA A 1 257 ? -53.192 -18.417 49.465 1.00 57.06 257 ALA A O 1
ATOM 1989 N N . PRO A 1 258 ? -54.375 -20.318 49.209 1.00 68.88 258 PRO A N 1
ATOM 1990 C CA . PRO A 1 258 ? -54.822 -20.085 47.837 1.00 68.88 258 PRO A CA 1
ATOM 1991 C C . PRO A 1 258 ? -56.246 -19.493 47.763 1.00 68.88 258 PRO A C 1
ATOM 1993 O O . PRO A 1 258 ? -56.970 -19.475 48.754 1.00 68.88 258 PRO A O 1
ATOM 1996 N N . ALA A 1 259 ? -56.642 -19.165 46.526 1.00 49.44 259 ALA A N 1
ATOM 1997 C CA . ALA A 1 259 ? -57.996 -18.914 46.004 1.00 49.44 259 ALA A CA 1
ATOM 1998 C C . ALA A 1 259 ? -58.374 -17.442 45.760 1.00 49.44 259 ALA A C 1
ATOM 2000 O O . ALA A 1 259 ? -58.627 -16.685 46.687 1.00 49.44 259 ALA A O 1
ATOM 2001 N N . ALA A 1 260 ? -58.525 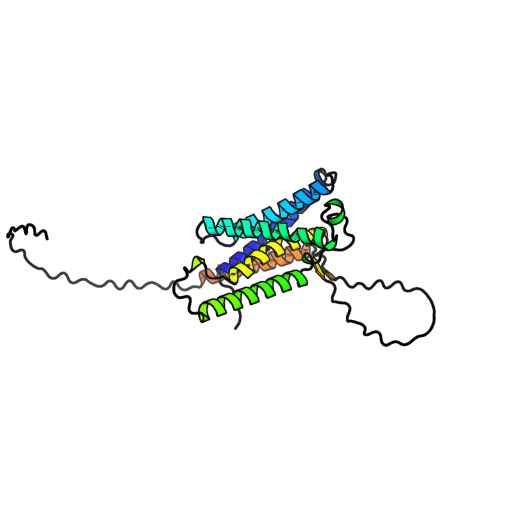-17.085 44.481 1.00 55.53 260 ALA A N 1
ATOM 2002 C CA . ALA A 1 260 ? -59.805 -16.626 43.936 1.00 55.53 260 ALA A CA 1
ATOM 2003 C C . ALA A 1 260 ? -59.716 -16.507 42.405 1.00 55.53 260 ALA A C 1
ATOM 2005 O O . ALA A 1 260 ? -58.837 -15.864 41.838 1.00 55.53 260 ALA A O 1
ATOM 2006 N N . SER A 1 261 ? -60.644 -17.193 41.759 1.00 52.66 261 SER A N 1
ATOM 2007 C CA . SER A 1 261 ? -60.925 -17.278 40.332 1.00 52.66 261 SER A CA 1
ATOM 2008 C C . SER A 1 261 ? -61.740 -16.088 39.805 1.00 52.66 261 SER A C 1
ATOM 2010 O O . SER A 1 261 ? -62.748 -15.777 40.428 1.00 52.66 261 SER A O 1
ATOM 2012 N N . LEU A 1 262 ? -61.393 -15.614 38.590 1.00 45.81 262 LEU A N 1
ATOM 2013 C CA . LEU A 1 262 ? -62.270 -15.052 37.524 1.00 45.81 262 LEU A CA 1
ATOM 2014 C C . LEU A 1 262 ? -63.077 -13.755 37.851 1.00 45.81 262 LEU A C 1
ATOM 2016 O O . LEU A 1 262 ? -63.288 -13.473 39.022 1.00 45.81 262 LEU A O 1
ATOM 2020 N N . PRO A 1 263 ? -63.530 -12.932 36.862 1.00 60.12 263 PRO A N 1
ATOM 2021 C CA . PRO A 1 263 ? -63.944 -13.324 35.511 1.00 60.12 263 PRO A CA 1
ATOM 2022 C C . PRO A 1 263 ? -63.503 -12.452 34.315 1.00 60.12 263 PRO A C 1
ATOM 2024 O O . PRO A 1 263 ? -63.247 -11.256 34.394 1.00 60.12 263 PRO A O 1
ATOM 2027 N N . LEU A 1 264 ? -63.478 -13.148 33.175 1.00 51.75 264 LEU A N 1
ATOM 2028 C CA . LEU A 1 264 ? -63.972 -12.775 31.844 1.00 51.75 264 LEU A CA 1
ATOM 2029 C C . LEU A 1 264 ? -64.632 -11.377 31.728 1.00 51.75 264 LEU A C 1
ATOM 2031 O O . LEU A 1 264 ? -65.723 -11.164 32.252 1.00 51.75 264 LEU A O 1
ATOM 2035 N N . MET A 1 265 ? -64.045 -10.475 30.933 1.00 53.28 265 MET A N 1
ATOM 2036 C CA . MET A 1 265 ? -64.793 -9.391 30.282 1.00 53.28 265 MET A CA 1
ATOM 2037 C C . MET A 1 265 ? -64.827 -9.628 28.774 1.00 53.28 265 MET A C 1
ATOM 2039 O O . MET A 1 265 ? -63.810 -9.628 28.083 1.00 53.28 265 MET A O 1
ATOM 2043 N N . SER A 1 266 ? -66.045 -9.866 28.308 1.00 54.78 266 SER A N 1
ATOM 2044 C CA . SER A 1 266 ? -66.495 -9.932 26.926 1.00 54.78 266 SER A CA 1
ATOM 2045 C C . SER A 1 266 ? -66.666 -8.540 26.309 1.00 54.78 266 SER A C 1
ATOM 2047 O O . SER A 1 266 ? -67.115 -7.625 26.988 1.00 54.78 266 SER A O 1
ATOM 2049 N N . HIS A 1 267 ? -66.386 -8.464 25.003 1.00 52.34 267 HIS A N 1
ATOM 2050 C CA . HIS A 1 267 ? -67.038 -7.664 23.954 1.00 52.34 267 HIS A CA 1
ATOM 2051 C C . HIS A 1 267 ? -67.503 -6.225 24.244 1.00 52.34 267 HIS A C 1
ATOM 2053 O O . HIS A 1 267 ? -68.450 -6.013 24.989 1.00 52.34 267 HIS A O 1
ATOM 2059 N N . HIS A 1 268 ? -67.022 -5.281 23.424 1.00 55.97 268 HIS A N 1
ATOM 2060 C CA . HIS A 1 268 ? -67.924 -4.378 22.701 1.00 55.97 268 HIS A CA 1
ATOM 2061 C C . HIS A 1 268 ? -67.343 -3.964 21.340 1.00 55.97 268 HIS A C 1
ATOM 2063 O O . HIS A 1 268 ? -66.278 -3.362 21.249 1.00 55.97 268 HIS A O 1
ATOM 2069 N N . LEU A 1 269 ? -68.080 -4.345 20.294 1.00 55.78 269 LEU A N 1
ATOM 2070 C CA . LEU A 1 269 ? -68.122 -3.709 18.980 1.00 55.78 269 LEU A CA 1
ATOM 2071 C C . LEU A 1 269 ? -68.778 -2.329 19.127 1.00 55.78 269 LEU A C 1
ATOM 2073 O O . LEU A 1 269 ? -69.842 -2.278 19.746 1.00 55.78 269 LEU A O 1
ATOM 2077 N N . VAL A 1 270 ? -68.178 -1.289 18.537 1.00 58.34 270 VAL A N 1
ATOM 2078 C CA . VAL A 1 270 ? -68.775 -0.307 17.601 1.00 58.34 270 VAL A CA 1
ATOM 2079 C C . VAL A 1 270 ? -67.639 0.232 16.736 1.00 58.34 270 VAL A C 1
ATOM 2081 O O . VAL A 1 270 ? -66.583 0.566 17.319 1.00 58.34 270 VAL A O 1
#

pLDDT: mean 73.56, std 17.84, range [34.62, 96.31]

Radius of gyration: 30.36 Å; chains: 1; bounding box: 102×57×81 Å

InterPro domains:
  IPR026572 Transmembrane protein 267 [PTHR13628] (9-186)

Secondary structure (DSSP, 8-state):
------HHHHHHHHHHHHHHHHHHHHHHHHHHSHHHHTS-HHHHHHHHHHHHHHHHHHHHHHH-TTS-HHHHHHHHHHHHHHHHHHTHHHHHHHTSS-HHHHTT-SS--GGG-HHHHHHHHHHHHHHHHHHHHHHHHTT-TTS-GGGS--HHHHHHHHHHHHHHHHHHHHHHH-EE------------------------------EE---HHHHHHHHHHHHHHHHHHHHTTTTS----------------------------------

Foldseek 3Di:
DPPDDDPLRVQLVLLLLVCLLPVLLVVLVVCPPDVNVPPDLLVNVVVVLQVLLVQQLVSLVRRDDDDDPPVSNVLSNLLSVLLSVLLCLLCVQLVHPDPVSSSPDPDDRPLLAPQSLVVVLVVQLVVLVVVLVVVVVVPPPPDPPVPRRDSVSSNVSSCSSSSSNNSNVCSVPARWNAQPPPPPPPPPDDDDDDDDDDPPPPSPTDGHNCDPVNSVVVVVVSVVVVVVVVVVVVPPPPPPPPPPPPPDPDDDDDDDDDDDDDDDDDDDDD

Sequence (270 aa):
MVLLLTRQQTNALVVVCGVGLLVLPPIDHVIETRPFASAPRWLYALLDNVTHASVAFCLWQLTLPDRGRLRYHLEAVGSAAIASLLDLDHFVQASSVHLKDAVSLSRRPPLHSTTFSLCIIAGVYVLASAWRWWWHRMRVHGTPRAWQPSPILFLWLPFSAVFSHHIRDAYRRGLWLGSPGSATSLSSSSSSSSTSTSSLSSSGSWTLNVSYSMYLFILVLQAALLSWLGASRAHSPSLRVRTTTTATTATTAAPAAPAASLPLMSHHLV

Organism: Salpingoeca rosetta (strain ATCC 50818 / BSB-021) (NCBI:txid946362)